Protein AF-A0A6A5X492-F1 (afdb_monomer)

Radius of gyration: 31.88 Å; Cα contacts (8 Å, |Δi|>4): 478; chains: 1; bounding box: 66×78×121 Å

Organism: NCBI:txid1392246

pLDDT: mean 73.29, std 18.53, range [30.66, 98.06]

Solvent-accessible surface area (backbone atoms only — not comparable to full-atom values): 18880 Å² total; per-residue (Å²): 137,84,89,84,80,90,82,87,87,91,82,82,87,78,65,78,72,82,83,70,82,66,69,65,69,21,41,80,32,29,28,41,33,43,35,30,50,36,91,60,53,35,26,39,22,66,28,36,56,79,85,83,86,60,78,56,58,88,58,85,84,70,55,82,57,40,76,67,41,72,45,67,44,80,37,49,44,72,35,68,46,78,45,63,32,52,50,31,44,81,79,86,48,96,86,61,67,87,52,65,90,64,31,42,37,87,90,57,27,32,32,36,41,28,18,78,56,91,57,80,76,84,44,69,14,24,24,35,40,32,38,34,41,38,56,51,91,96,47,93,46,36,32,41,32,38,31,43,38,55,84,44,25,42,53,84,53,84,86,66,43,80,61,72,42,48,73,68,52,46,50,52,22,36,69,42,15,45,50,37,45,53,6,33,32,39,39,48,48,77,76,55,93,52,40,78,70,44,70,30,70,73,48,93,78,37,81,56,48,47,53,88,47,59,38,66,48,63,28,84,46,67,55,67,46,29,42,36,38,35,22,11,35,53,52,52,54,50,53,54,52,61,72,67,48,78,75,78,71,80,72,74,71,74,74,78,73,82,73,79,79,79,74,90,74,78,91,75,86,85,81,83,88,81,89,79,83,82,85,79,88,79,86,81,79,83,81,81,81,87,86,81,86,79,80,80,80,80,82,80,83,81,79,80,84,83,129

Structure (mmCIF, N/CA/C/O backbone):
data_AF-A0A6A5X492-F1
#
_entry.id   AF-A0A6A5X492-F1
#
loop_
_atom_site.group_PDB
_atom_site.id
_atom_site.type_symbol
_atom_site.label_atom_id
_atom_site.label_alt_id
_atom_site.label_comp_id
_atom_site.label_asym_id
_atom_site.label_entity_id
_atom_site.label_seq_id
_atom_site.pdbx_PDB_ins_code
_atom_site.Cartn_x
_atom_site.Cartn_y
_atom_site.Cartn_z
_atom_site.occupancy
_atom_site.B_iso_or_equiv
_atom_site.auth_seq_id
_atom_site.auth_comp_id
_atom_site.auth_asym_id
_atom_site.auth_atom_id
_atom_site.pdbx_PDB_model_num
ATOM 1 N N . MET A 1 1 ? 36.855 -7.992 68.085 1.00 35.28 1 MET A N 1
ATOM 2 C CA . MET A 1 1 ? 37.368 -6.868 67.275 1.00 35.28 1 MET A CA 1
ATOM 3 C C . MET A 1 1 ? 36.743 -6.990 65.885 1.00 35.28 1 MET A C 1
ATOM 5 O O . MET A 1 1 ? 36.910 -8.026 65.268 1.00 35.28 1 MET A O 1
ATOM 9 N N . ARG A 1 2 ? 35.951 -5.973 65.507 1.00 37.31 2 ARG A N 1
ATOM 10 C CA . ARG A 1 2 ? 35.208 -5.706 64.250 1.00 37.31 2 ARG A CA 1
ATOM 11 C C . ARG A 1 2 ? 34.199 -6.736 63.706 1.00 37.31 2 ARG A C 1
ATOM 13 O O . ARG A 1 2 ? 34.486 -7.569 62.861 1.00 37.31 2 ARG A O 1
ATOM 20 N N . ILE A 1 3 ? 32.971 -6.501 64.169 1.00 37.66 3 ILE A N 1
ATOM 21 C CA . ILE A 1 3 ? 31.673 -6.631 63.493 1.00 37.66 3 ILE A CA 1
ATOM 22 C C . ILE A 1 3 ? 31.621 -5.708 62.258 1.00 37.66 3 ILE A C 1
ATOM 24 O O . ILE A 1 3 ? 32.058 -4.563 62.365 1.00 37.66 3 ILE A O 1
ATOM 28 N N . PHE A 1 4 ? 31.012 -6.160 61.154 1.00 42.06 4 PHE A N 1
ATOM 29 C CA . PHE A 1 4 ? 30.213 -5.310 60.257 1.00 42.06 4 PHE A CA 1
ATOM 30 C C . PHE A 1 4 ? 29.008 -6.087 59.703 1.00 42.06 4 PHE A C 1
ATOM 32 O O . PHE A 1 4 ? 29.093 -7.274 59.403 1.00 42.06 4 PHE A O 1
ATOM 39 N N . ASN A 1 5 ? 27.884 -5.375 59.658 1.00 35.12 5 ASN A N 1
ATOM 40 C CA . ASN A 1 5 ? 26.517 -5.832 59.448 1.00 35.12 5 ASN A CA 1
ATOM 41 C C . ASN A 1 5 ? 26.131 -6.059 57.975 1.00 35.12 5 ASN A C 1
ATOM 43 O O . ASN A 1 5 ? 26.584 -5.356 57.077 1.00 35.12 5 ASN A O 1
ATOM 47 N N . ILE A 1 6 ? 25.193 -6.998 57.819 1.00 41.62 6 ILE A N 1
ATOM 48 C CA . ILE A 1 6 ? 24.025 -7.057 56.916 1.00 41.62 6 ILE A CA 1
ATOM 49 C C . ILE A 1 6 ? 23.669 -5.721 56.234 1.00 41.62 6 ILE A C 1
ATOM 51 O O . ILE A 1 6 ? 23.401 -4.779 56.970 1.00 41.62 6 ILE A O 1
ATOM 55 N N . VAL A 1 7 ? 23.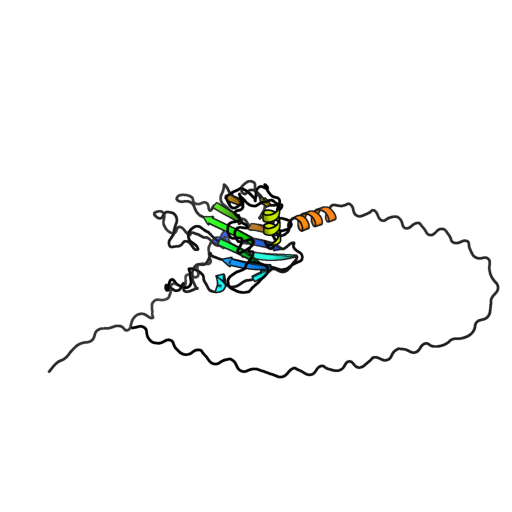497 -5.700 54.895 1.00 35.78 7 VAL A N 1
ATOM 56 C CA . VAL A 1 7 ? 22.306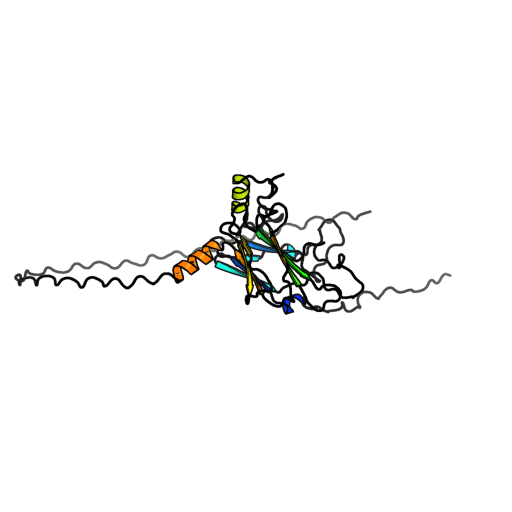 -5.140 54.197 1.00 35.78 7 VAL A CA 1
ATOM 57 C C . VAL A 1 7 ? 22.115 -5.788 52.805 1.00 35.78 7 VAL A C 1
ATOM 59 O O . VAL A 1 7 ? 22.971 -5.690 51.934 1.00 35.78 7 VAL A O 1
ATOM 62 N N . ASN A 1 8 ? 20.963 -6.446 52.642 1.00 40.94 8 ASN A N 1
ATOM 63 C CA . ASN A 1 8 ? 20.121 -6.680 51.455 1.00 40.94 8 ASN A CA 1
ATOM 64 C C . ASN A 1 8 ? 20.640 -6.336 50.042 1.00 40.94 8 ASN A C 1
ATOM 66 O O . ASN A 1 8 ? 20.838 -5.166 49.731 1.00 40.94 8 ASN A O 1
ATOM 70 N N . ASN A 1 9 ? 20.568 -7.315 49.125 1.00 35.97 9 ASN A N 1
ATOM 71 C CA . ASN A 1 9 ? 19.832 -7.114 47.863 1.00 35.97 9 ASN A CA 1
ATOM 72 C C . ASN A 1 9 ? 19.380 -8.435 47.205 1.00 35.97 9 ASN A C 1
ATOM 74 O O . ASN A 1 9 ? 19.729 -8.776 46.079 1.00 35.97 9 ASN A O 1
ATOM 78 N N . THR A 1 10 ? 18.575 -9.201 47.937 1.00 41.25 10 THR A N 1
ATOM 79 C CA . THR A 1 10 ? 17.800 -10.342 47.431 1.00 41.25 10 THR A CA 1
ATOM 80 C C . THR A 1 10 ? 16.368 -9.875 47.165 1.00 41.25 10 THR A C 1
ATOM 82 O O . THR A 1 10 ? 15.461 -10.258 47.886 1.00 41.25 10 THR A O 1
ATOM 85 N N . LEU A 1 11 ? 16.140 -8.982 46.192 1.00 40.34 11 LEU A N 1
ATOM 86 C CA . LEU A 1 11 ? 14.781 -8.600 45.761 1.00 40.34 11 LEU A CA 1
ATOM 87 C C . LEU A 1 11 ? 14.807 -7.778 44.462 1.00 40.34 11 LEU A C 1
ATOM 89 O O . LEU A 1 11 ? 14.736 -6.556 44.474 1.00 40.34 11 LEU A O 1
ATOM 93 N N . SER A 1 12 ? 14.898 -8.441 43.307 1.00 34.09 12 SER A N 1
ATOM 94 C CA . SER A 1 12 ? 14.519 -7.820 42.018 1.00 34.09 12 SER A CA 1
ATOM 95 C C . SER A 1 12 ? 13.934 -8.794 40.983 1.00 34.09 12 SER A C 1
ATOM 97 O O . SER A 1 12 ? 13.625 -8.382 39.873 1.00 34.09 12 SER A O 1
ATOM 99 N N . TYR A 1 13 ? 13.694 -10.065 41.332 1.00 31.20 13 TYR A N 1
ATOM 100 C CA . TYR A 1 13 ? 13.099 -11.057 40.414 1.00 31.20 13 TYR A CA 1
ATOM 101 C C . TYR A 1 13 ? 11.639 -11.427 40.728 1.00 31.20 13 TYR A C 1
ATOM 103 O O . TYR A 1 13 ? 11.104 -12.363 40.144 1.00 31.20 13 TYR A O 1
ATOM 111 N N . LEU A 1 14 ? 10.969 -10.681 41.614 1.00 32.69 14 LEU A N 1
ATOM 112 C CA . LEU A 1 14 ? 9.556 -10.884 41.968 1.00 32.69 14 LEU A CA 1
ATOM 113 C C . LEU A 1 14 ? 8.720 -9.607 41.824 1.00 32.69 14 LEU A C 1
ATOM 115 O O . LEU A 1 14 ? 7.806 -9.364 42.606 1.00 32.69 14 LEU A O 1
ATOM 119 N N . LEU A 1 15 ? 8.998 -8.794 40.807 1.00 30.66 15 LEU A N 1
ATOM 120 C CA . LEU A 1 15 ? 7.906 -8.013 40.240 1.00 30.66 15 LEU A CA 1
ATOM 121 C C . LEU A 1 15 ? 7.229 -8.921 39.211 1.00 30.66 15 LEU A C 1
ATOM 123 O O . LEU A 1 15 ? 7.911 -9.344 38.271 1.00 30.66 15 LEU A O 1
ATOM 127 N N . PRO A 1 16 ? 5.933 -9.265 39.356 1.00 31.94 16 PRO A N 1
ATOM 128 C CA . PRO A 1 16 ? 5.201 -9.790 38.219 1.00 31.94 16 PRO A CA 1
ATOM 129 C C . PRO A 1 16 ? 5.393 -8.762 37.108 1.00 31.94 16 PRO A C 1
ATOM 131 O O . PRO A 1 16 ? 5.021 -7.598 37.266 1.00 31.94 16 PRO A O 1
ATOM 134 N N . ARG A 1 17 ? 6.043 -9.165 36.006 1.00 33.69 17 ARG A N 1
ATOM 135 C CA . ARG A 1 17 ? 5.988 -8.360 34.784 1.00 33.69 17 ARG A CA 1
ATOM 136 C C . ARG A 1 17 ? 4.505 -8.083 34.577 1.00 33.69 17 ARG A C 1
ATOM 138 O O . ARG A 1 17 ? 3.751 -9.060 34.621 1.00 33.69 17 ARG A O 1
ATOM 145 N N . PRO A 1 18 ? 4.063 -6.824 34.429 1.00 37.38 18 PRO A N 1
ATOM 146 C CA . PRO A 1 18 ? 2.672 -6.565 34.132 1.00 37.38 18 PRO A CA 1
ATOM 147 C C . PRO A 1 18 ? 2.372 -7.273 32.812 1.00 37.38 18 PRO A C 1
ATOM 149 O O . PRO A 1 18 ? 2.720 -6.812 31.730 1.00 37.38 18 PRO A O 1
ATOM 152 N N . MET A 1 19 ? 1.776 -8.457 32.934 1.00 36.09 19 MET A N 1
ATOM 153 C CA . MET A 1 19 ? 1.122 -9.211 31.884 1.00 36.09 19 MET A CA 1
ATOM 154 C C . MET A 1 19 ? -0.164 -8.460 31.551 1.00 36.09 19 MET A C 1
ATOM 156 O O . MET A 1 19 ? -1.264 -8.957 31.757 1.00 36.09 19 MET A O 1
ATOM 160 N N . LEU A 1 20 ? -0.031 -7.234 31.056 1.00 42.81 20 LEU A N 1
ATOM 161 C CA . LEU A 1 20 ? -1.009 -6.716 30.125 1.00 42.81 20 LEU A CA 1
ATOM 162 C C . LEU A 1 20 ? -0.377 -6.826 28.744 1.00 42.81 20 LEU A C 1
ATOM 164 O O . LEU A 1 20 ? 0.092 -5.861 28.152 1.00 42.81 20 LEU A O 1
ATOM 168 N N . GLN A 1 21 ? -0.422 -8.059 28.235 1.00 49.06 21 GLN A N 1
ATOM 169 C CA . GLN A 1 21 ? -0.657 -8.353 26.822 1.00 49.06 21 GLN A CA 1
ATOM 170 C C . GLN A 1 21 ? -1.987 -7.704 26.391 1.00 49.06 21 GLN A C 1
ATOM 172 O O . GLN A 1 21 ? -2.940 -8.385 26.013 1.00 49.06 21 GLN A O 1
ATOM 177 N N . SER A 1 22 ? -2.116 -6.381 26.500 1.00 55.56 22 SER A N 1
ATOM 178 C CA . SER A 1 22 ? -3.217 -5.699 25.844 1.00 55.56 22 SER A CA 1
ATOM 179 C C . SER A 1 22 ? -2.932 -5.809 24.354 1.00 55.56 22 SER A C 1
ATOM 181 O O . SER A 1 22 ? -2.005 -5.177 23.845 1.00 55.56 22 SER A O 1
ATOM 183 N N . ARG A 1 23 ? -3.697 -6.670 23.682 1.00 64.94 23 ARG A N 1
ATOM 184 C CA . ARG A 1 23 ? -3.827 -6.709 22.225 1.00 64.94 23 ARG A CA 1
ATOM 185 C C . ARG A 1 23 ? -3.836 -5.271 21.697 1.00 64.94 23 ARG A C 1
ATOM 187 O O . ARG A 1 23 ? -4.512 -4.429 22.290 1.00 64.94 23 ARG A O 1
ATOM 194 N N . ASP A 1 24 ? -3.069 -4.984 20.643 1.00 73.50 24 ASP A N 1
ATOM 195 C CA . ASP A 1 24 ? -3.058 -3.644 20.047 1.00 73.50 24 ASP A CA 1
ATOM 196 C C . ASP A 1 24 ? -4.517 -3.243 19.744 1.00 73.50 24 ASP A C 1
ATOM 198 O O . ASP A 1 24 ? -5.220 -3.989 19.054 1.00 73.50 24 ASP A O 1
ATOM 202 N N . PRO A 1 25 ? -5.020 -2.123 20.298 1.00 79.88 25 PRO A N 1
ATOM 203 C CA . PRO A 1 25 ? -6.428 -1.764 20.162 1.00 79.88 25 PRO A CA 1
ATOM 204 C C . PRO A 1 25 ? -6.786 -1.389 18.721 1.00 79.88 25 PRO A C 1
ATOM 206 O O . PRO A 1 25 ? -7.970 -1.297 18.408 1.00 79.88 25 PRO A O 1
ATOM 209 N N . GLY A 1 26 ? -5.791 -1.214 17.841 1.00 83.06 26 GLY A N 1
ATOM 210 C CA . GLY A 1 26 ? -5.972 -1.004 16.410 1.00 83.06 26 GLY A CA 1
ATOM 211 C C . GLY A 1 26 ? -6.903 -2.034 15.768 1.00 83.06 26 GLY A C 1
ATOM 212 O O . GLY A 1 26 ? -7.728 -1.660 14.940 1.00 83.06 26 GLY A O 1
ATOM 213 N N . GLU A 1 27 ? -6.867 -3.296 16.207 1.00 86.88 27 GLU A N 1
ATOM 214 C CA . GLU A 1 27 ? -7.722 -4.353 15.652 1.00 86.88 27 GLU A CA 1
ATOM 215 C C . GLU A 1 27 ? -9.222 -4.049 15.792 1.00 86.88 27 GLU A C 1
ATOM 217 O O . GLU A 1 27 ? -10.011 -4.404 14.916 1.00 86.88 27 GLU A O 1
ATOM 222 N N . ALA A 1 28 ? -9.627 -3.338 16.849 1.00 89.31 28 ALA A N 1
ATOM 223 C CA . ALA A 1 28 ? -11.022 -2.944 17.043 1.00 89.31 28 ALA A CA 1
ATOM 224 C C . ALA A 1 28 ? -11.530 -1.980 15.950 1.00 89.31 28 ALA A C 1
ATOM 226 O O . ALA A 1 28 ? -12.739 -1.827 15.778 1.00 89.31 28 ALA A O 1
ATOM 227 N N . PHE A 1 29 ? -10.620 -1.350 15.202 1.00 90.25 29 PHE A N 1
ATOM 228 C CA . PHE A 1 29 ? -10.927 -0.414 14.121 1.00 90.25 29 PHE A CA 1
ATOM 229 C C . PHE A 1 29 ? -10.899 -1.069 12.736 1.00 90.25 29 PHE A C 1
ATOM 231 O O . PHE A 1 29 ? -11.246 -0.412 11.757 1.00 90.25 29 PHE A O 1
ATOM 238 N N . GLY A 1 30 ? -10.520 -2.349 12.641 1.00 93.44 30 GLY A N 1
ATOM 239 C CA . GLY A 1 30 ? -10.515 -3.123 11.404 1.00 93.44 30 GLY A CA 1
ATOM 240 C C . GLY A 1 30 ? -9.138 -3.679 11.046 1.00 93.44 30 GLY A C 1
ATOM 241 O O . GLY A 1 30 ? -8.357 -4.089 11.903 1.00 93.44 30 GLY A O 1
ATOM 242 N N . GLN A 1 31 ? -8.842 -3.710 9.750 1.00 95.19 31 GLN A N 1
ATOM 243 C CA . GLN A 1 31 ? -7.650 -4.361 9.207 1.00 95.19 31 GLN A CA 1
ATOM 244 C C . GLN A 1 31 ? -7.207 -3.742 7.881 1.00 95.19 31 GLN A C 1
ATOM 246 O O . GLN A 1 31 ? -8.009 -3.145 7.156 1.00 95.19 31 GLN A O 1
ATOM 251 N N . VAL A 1 32 ? -5.946 -3.969 7.537 1.00 95.38 32 VAL A N 1
ATOM 252 C CA . VAL A 1 32 ? -5.402 -3.743 6.203 1.00 95.38 32 VAL A CA 1
ATOM 253 C C . VAL A 1 32 ? -5.421 -5.057 5.428 1.00 95.38 32 VAL A C 1
ATOM 255 O O . VAL A 1 32 ? -5.036 -6.105 5.946 1.00 95.38 32 VAL A O 1
ATOM 258 N N . LYS A 1 33 ? -5.858 -5.003 4.170 1.00 97.44 33 LYS A N 1
ATOM 259 C CA . LYS A 1 33 ? -5.741 -6.102 3.206 1.00 97.44 33 LYS A CA 1
ATOM 260 C C . LYS A 1 33 ? -4.921 -5.641 2.010 1.00 97.44 33 LYS A C 1
ATOM 262 O O . LYS A 1 33 ? -5.205 -4.580 1.463 1.00 97.44 33 LYS A O 1
ATOM 267 N N . ILE A 1 34 ? -3.965 -6.449 1.573 1.00 97.69 34 ILE A N 1
ATOM 268 C CA . ILE A 1 34 ? -3.171 -6.194 0.367 1.00 97.69 34 ILE A CA 1
ATOM 269 C C . ILE A 1 34 ? -3.440 -7.332 -0.611 1.00 97.69 34 ILE A C 1
ATOM 271 O O . ILE A 1 34 ? -3.031 -8.462 -0.360 1.00 97.69 34 ILE A O 1
ATOM 275 N N . PHE A 1 35 ? -4.153 -7.053 -1.698 1.00 98.06 35 PHE A N 1
ATOM 276 C CA . PHE A 1 35 ? -4.426 -7.996 -2.777 1.00 98.06 35 PHE A CA 1
ATOM 277 C C . PHE A 1 35 ? -3.362 -7.869 -3.860 1.00 98.06 35 PHE A C 1
ATOM 279 O O . PHE A 1 35 ? -3.097 -6.777 -4.359 1.00 98.06 35 PHE A O 1
ATOM 286 N N . ASN A 1 36 ? -2.786 -9.000 -4.248 1.00 97.75 36 ASN A N 1
ATOM 287 C CA . ASN A 1 36 ? -1.858 -9.092 -5.358 1.00 97.75 36 ASN A CA 1
ATOM 288 C C . ASN A 1 36 ? -2.592 -9.600 -6.603 1.00 97.75 36 ASN A C 1
ATOM 290 O O . ASN A 1 36 ? -2.809 -10.802 -6.731 1.00 97.75 36 ASN A O 1
ATOM 294 N N . TRP A 1 37 ? -2.973 -8.699 -7.513 1.00 97.38 37 TRP A N 1
ATOM 295 C CA . TRP A 1 37 ? -3.558 -9.073 -8.810 1.00 97.38 37 TRP A CA 1
ATOM 296 C C . TRP A 1 37 ? -2.505 -9.280 -9.906 1.00 97.38 37 TRP A C 1
ATOM 298 O O . TRP A 1 37 ? -2.853 -9.498 -11.067 1.00 97.38 37 TRP A O 1
ATOM 308 N N . CYS A 1 38 ? -1.221 -9.199 -9.557 1.00 96.19 38 CYS A N 1
ATOM 309 C CA . CYS A 1 38 ? -0.122 -9.484 -10.465 1.00 96.19 38 CYS A CA 1
ATOM 310 C C . CYS A 1 38 ? 0.011 -11.003 -10.690 1.00 96.19 38 CYS A C 1
ATOM 312 O O . CYS A 1 38 ? -0.526 -11.823 -9.940 1.00 96.19 38 CYS A O 1
ATOM 314 N N . ASP A 1 39 ? 0.741 -11.382 -11.737 1.00 96.00 39 ASP A N 1
ATOM 315 C CA . ASP A 1 39 ? 1.108 -12.769 -12.059 1.00 96.00 39 ASP A CA 1
ATOM 316 C C . ASP A 1 39 ? 2.387 -13.247 -11.356 1.00 96.00 39 ASP A C 1
ATOM 318 O O . ASP A 1 39 ? 2.689 -14.440 -11.372 1.00 96.00 39 ASP A O 1
ATOM 322 N N . GLU A 1 40 ? 3.107 -12.341 -10.697 1.00 95.94 40 GLU A N 1
ATOM 323 C CA . GLU A 1 40 ? 4.255 -12.637 -9.844 1.00 95.94 40 GLU A CA 1
ATOM 324 C C . GLU A 1 40 ? 3.919 -12.488 -8.351 1.00 95.94 40 GLU A C 1
ATOM 326 O O . GLU A 1 40 ? 2.954 -11.827 -7.964 1.00 95.94 40 GLU A O 1
ATOM 331 N N . GLY A 1 41 ? 4.690 -13.167 -7.498 1.00 96.69 41 GLY A N 1
ATOM 332 C CA . GLY A 1 41 ? 4.564 -13.063 -6.044 1.00 96.69 41 GLY A CA 1
ATOM 333 C C . GLY A 1 41 ? 5.501 -12.005 -5.469 1.00 96.69 41 GLY A C 1
ATOM 334 O O . GLY A 1 41 ? 6.558 -11.733 -6.034 1.00 96.69 41 GLY A O 1
ATOM 335 N N . PHE A 1 42 ? 5.143 -11.461 -4.310 1.00 95.94 42 PHE A N 1
ATOM 336 C CA . PHE A 1 42 ? 5.938 -10.460 -3.597 1.00 95.94 42 PHE A CA 1
ATOM 337 C C . PHE A 1 42 ? 6.236 -10.890 -2.168 1.00 95.94 42 PHE A C 1
ATOM 339 O O . PHE A 1 42 ? 5.635 -11.818 -1.638 1.00 95.94 42 PHE A O 1
ATOM 346 N N . TYR A 1 43 ? 7.144 -10.175 -1.526 1.00 94.81 43 TYR A N 1
ATOM 347 C CA . TYR A 1 43 ? 7.355 -10.206 -0.091 1.00 94.81 43 TYR A CA 1
ATOM 348 C C . TYR A 1 43 ? 6.861 -8.893 0.508 1.00 94.81 43 TYR A C 1
ATOM 350 O O . TYR A 1 43 ? 7.111 -7.821 -0.047 1.00 94.81 43 TYR A O 1
ATOM 358 N N . VAL A 1 44 ? 6.147 -8.991 1.625 1.00 93.06 44 VAL A N 1
ATOM 359 C CA . VAL A 1 44 ? 5.556 -7.867 2.349 1.00 93.06 44 VAL A CA 1
ATOM 360 C C . VAL A 1 44 ? 6.140 -7.831 3.757 1.00 93.06 44 VAL A C 1
ATOM 362 O O . VAL A 1 44 ? 6.097 -8.834 4.464 1.00 93.06 44 VAL A O 1
ATOM 365 N N . TRP A 1 45 ? 6.651 -6.680 4.183 1.00 89.56 45 TRP A N 1
ATOM 366 C CA . TRP A 1 45 ? 7.032 -6.423 5.574 1.00 89.56 45 TRP A CA 1
ATOM 367 C C . TRP A 1 45 ? 6.111 -5.370 6.154 1.00 89.56 45 TRP A C 1
ATOM 369 O O . TRP A 1 45 ? 5.912 -4.334 5.528 1.00 89.56 45 TRP A O 1
ATOM 379 N N . SER A 1 46 ? 5.604 -5.607 7.358 1.00 88.38 46 SER A N 1
ATOM 380 C CA . SER A 1 46 ? 4.884 -4.612 8.154 1.00 88.38 46 SER A CA 1
ATOM 381 C C . SER A 1 46 ? 5.832 -4.021 9.195 1.00 88.38 46 SER A C 1
ATOM 383 O O . SER A 1 46 ? 6.133 -4.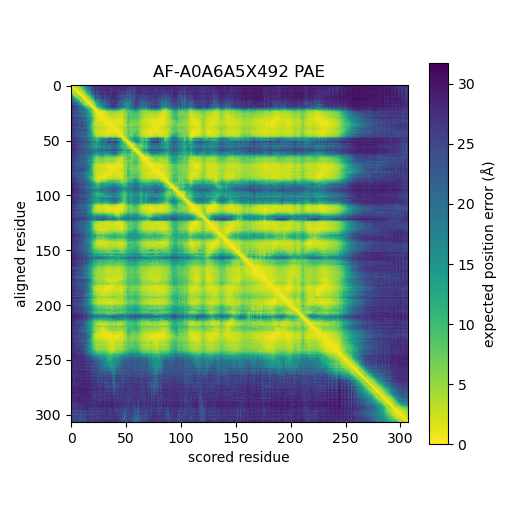672 10.200 1.00 88.38 46 SER A O 1
ATOM 385 N N . VAL A 1 47 ? 6.325 -2.813 8.925 1.00 83.25 47 VAL A N 1
ATOM 386 C CA . VAL A 1 47 ? 7.352 -2.117 9.709 1.00 83.25 47 VAL A CA 1
ATOM 387 C C . VAL A 1 47 ? 6.730 -0.998 10.540 1.00 83.25 47 VAL A C 1
ATOM 389 O O . VAL A 1 47 ? 5.856 -0.265 10.074 1.00 83.25 47 VAL A O 1
ATOM 392 N N . GLY A 1 48 ? 7.243 -0.815 11.759 1.00 70.56 48 GLY A N 1
ATOM 393 C CA . GLY A 1 48 ? 7.056 0.429 12.504 1.00 70.56 48 GLY A CA 1
ATOM 394 C C . GLY A 1 48 ? 5.805 0.491 13.370 1.00 70.56 48 GLY A C 1
ATOM 395 O O . GLY A 1 48 ? 5.229 1.554 13.559 1.00 70.56 48 GLY A O 1
ATOM 396 N N . CYS A 1 49 ? 5.336 -0.646 13.8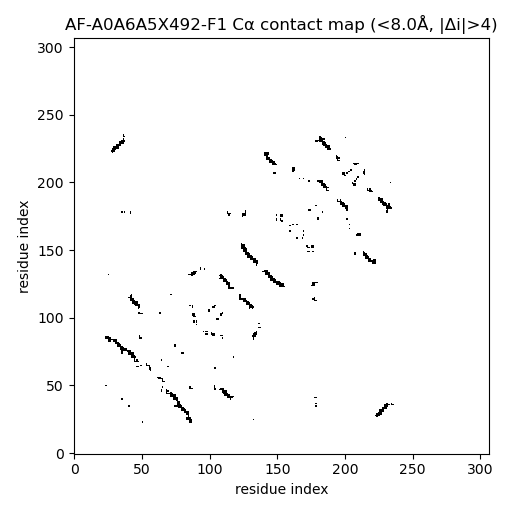91 1.00 59.81 49 CYS A N 1
ATOM 397 C CA . CYS A 1 49 ? 3.993 -0.706 14.483 1.00 59.81 49 CYS A CA 1
ATOM 398 C C . CYS A 1 49 ? 3.880 -1.443 15.812 1.00 59.81 49 CYS A C 1
ATOM 400 O O . CYS A 1 49 ? 2.758 -1.673 16.272 1.00 59.81 49 CYS A O 1
ATOM 402 N N . ARG A 1 50 ? 4.982 -1.818 16.460 1.00 53.91 50 ARG A N 1
ATOM 403 C CA . ARG A 1 50 ? 4.915 -2.812 17.541 1.00 53.91 50 ARG A CA 1
ATOM 404 C C . ARG A 1 50 ? 5.081 -2.253 18.947 1.00 53.91 50 ARG A C 1
ATOM 406 O O . ARG A 1 50 ? 6.126 -1.678 19.243 1.00 53.91 50 ARG A O 1
ATOM 413 N N . PRO A 1 51 ? 4.114 -2.511 19.845 1.00 50.44 51 PRO A N 1
ATOM 414 C CA . PRO A 1 51 ? 4.321 -2.519 21.285 1.00 50.44 51 PRO A CA 1
ATOM 415 C C . PRO A 1 51 ? 4.489 -3.956 21.847 1.00 50.44 51 PRO A C 1
ATOM 417 O O . PRO A 1 51 ? 3.592 -4.783 21.727 1.00 50.44 51 PRO A O 1
ATOM 420 N N . ILE A 1 52 ? 5.649 -4.188 22.492 1.00 37.53 52 ILE A N 1
ATOM 421 C CA . ILE A 1 52 ? 5.994 -5.139 23.588 1.00 37.53 52 ILE A CA 1
ATOM 422 C C . ILE A 1 52 ? 5.692 -6.638 23.325 1.00 37.53 52 ILE A C 1
ATOM 424 O O . ILE A 1 52 ? 4.635 -7.144 23.678 1.00 37.53 52 ILE A O 1
ATOM 428 N N . HIS A 1 53 ? 6.605 -7.402 22.699 1.00 41.50 53 HIS A N 1
ATOM 429 C CA . HIS A 1 53 ? 7.647 -8.185 23.407 1.00 41.50 53 HIS A CA 1
ATOM 430 C C . HIS A 1 53 ? 9.032 -8.245 22.717 1.00 41.50 53 HIS A C 1
ATOM 432 O O . HIS A 1 53 ? 9.897 -9.006 23.148 1.00 41.50 53 HIS A O 1
ATOM 438 N N . GLY A 1 54 ? 9.299 -7.429 21.699 1.00 41.91 54 GLY A N 1
ATOM 439 C CA . GLY A 1 54 ? 10.676 -7.210 21.246 1.00 41.91 54 GLY A CA 1
ATOM 440 C C . GLY A 1 54 ? 11.408 -6.268 22.205 1.00 41.91 54 GLY A C 1
ATOM 441 O O . GLY A 1 54 ? 10.962 -5.141 22.412 1.00 41.91 54 GLY A O 1
ATOM 442 N N . TYR A 1 55 ? 12.522 -6.708 22.797 1.00 41.91 55 TYR A N 1
ATOM 443 C CA . TYR A 1 55 ? 13.514 -5.793 23.371 1.00 41.91 55 TYR A CA 1
ATOM 444 C C . TYR A 1 55 ? 14.012 -4.905 22.230 1.00 41.91 55 TYR A C 1
ATOM 446 O O . TYR A 1 55 ? 14.635 -5.417 21.304 1.00 41.91 55 TYR A O 1
ATOM 454 N N . LYS A 1 56 ? 13.722 -3.600 22.272 1.00 52.84 56 LYS A N 1
ATOM 455 C CA . LYS A 1 56 ? 14.460 -2.631 21.461 1.00 52.84 56 LYS A CA 1
ATOM 456 C C . LYS A 1 56 ? 15.812 -2.479 22.152 1.00 52.84 56 LYS A C 1
ATOM 458 O O . LYS A 1 56 ? 15.829 -2.004 23.290 1.00 52.84 56 LYS A O 1
ATOM 463 N N . PRO A 1 57 ? 16.927 -2.956 21.578 1.00 48.59 57 PRO A N 1
ATOM 464 C CA . PRO A 1 57 ? 18.210 -2.769 22.218 1.00 48.59 57 PRO A CA 1
ATOM 465 C C . PRO A 1 57 ? 18.463 -1.276 22.395 1.00 48.59 57 PRO A C 1
ATOM 467 O O . PRO A 1 57 ? 18.605 -0.540 21.430 1.00 48.59 57 PRO A O 1
ATOM 470 N N . ASN A 1 58 ? 18.582 -0.840 23.652 1.00 46.25 58 ASN A N 1
ATOM 471 C CA . ASN A 1 58 ? 19.008 0.520 24.015 1.00 46.25 58 ASN A CA 1
ATOM 472 C C . ASN A 1 58 ? 20.421 0.857 23.487 1.00 46.25 58 ASN A C 1
ATOM 474 O O . ASN A 1 58 ? 20.913 1.969 23.659 1.00 46.25 58 ASN A O 1
ATOM 478 N N . ASN A 1 59 ? 21.092 -0.110 22.857 1.00 49.41 59 ASN A N 1
ATOM 479 C CA . ASN A 1 59 ? 22.267 0.101 22.037 1.00 49.41 59 ASN A CA 1
ATOM 480 C C . ASN A 1 59 ? 21.824 0.630 20.659 1.00 49.41 59 ASN A C 1
ATOM 482 O O . ASN A 1 59 ? 21.401 -0.129 19.790 1.00 49.41 59 ASN A O 1
ATOM 486 N N . LEU A 1 60 ? 21.999 1.939 20.482 1.00 48.00 60 LEU A N 1
ATOM 487 C CA . LEU A 1 60 ? 21.687 2.785 19.322 1.00 48.00 60 LEU A CA 1
ATOM 488 C C . LEU A 1 60 ? 22.267 2.346 17.956 1.00 48.00 60 LEU A C 1
ATOM 490 O O . LEU A 1 60 ? 22.151 3.095 16.992 1.00 48.00 60 LEU A O 1
ATOM 494 N N . THR A 1 61 ? 22.880 1.165 17.826 1.00 51.12 61 THR A N 1
ATOM 495 C CA . THR A 1 61 ? 23.377 0.663 16.529 1.00 51.12 61 THR A CA 1
ATOM 496 C C . THR A 1 61 ? 22.376 -0.191 15.747 1.00 51.12 61 THR A C 1
ATOM 498 O O . THR A 1 61 ? 22.565 -0.347 14.545 1.00 51.12 61 THR A O 1
ATOM 501 N N . GLN A 1 62 ? 21.314 -0.720 16.369 1.00 47.09 62 GLN A N 1
ATOM 502 C CA . GLN A 1 62 ? 20.370 -1.651 15.712 1.00 47.09 62 GLN A CA 1
ATOM 503 C C . GLN A 1 62 ? 18.990 -1.053 15.372 1.00 47.09 62 GLN A C 1
ATOM 505 O O . GLN A 1 62 ? 18.114 -1.770 14.899 1.00 47.09 62 GLN A O 1
ATOM 510 N N . GLY A 1 63 ? 18.795 0.258 15.554 1.00 56.03 63 GLY A N 1
ATOM 511 C CA . GLY A 1 63 ? 17.534 0.929 15.217 1.00 56.03 63 GLY A CA 1
ATOM 512 C C . GLY A 1 63 ? 16.376 0.622 16.178 1.00 56.03 63 GLY A C 1
ATOM 513 O O . GLY A 1 63 ? 16.538 -0.042 17.200 1.00 56.03 63 GLY A O 1
ATOM 514 N N . LEU A 1 64 ? 15.192 1.164 15.872 1.00 54.75 64 LEU A N 1
ATOM 515 C CA . LEU A 1 64 ? 13.966 1.028 16.681 1.00 54.75 64 LEU A CA 1
ATOM 516 C C . LEU A 1 64 ? 13.107 -0.193 16.297 1.00 54.75 64 LEU A C 1
ATOM 518 O O . LEU A 1 64 ? 11.972 -0.316 16.770 1.00 54.75 64 LEU A O 1
ATOM 522 N N . GLU A 1 65 ? 13.636 -1.062 15.437 1.00 61.06 65 GLU A N 1
ATOM 523 C CA . GLU A 1 65 ? 12.950 -2.202 14.829 1.00 61.06 65 GLU A CA 1
ATOM 524 C C . GLU A 1 65 ? 12.933 -3.425 15.761 1.00 61.06 65 GLU A C 1
ATOM 526 O O . GLU A 1 65 ? 13.785 -3.599 16.635 1.00 61.06 65 GLU A O 1
ATOM 531 N N . THR A 1 66 ? 11.944 -4.296 15.581 1.00 65.06 66 THR A N 1
ATOM 532 C CA . THR A 1 66 ? 11.854 -5.605 16.249 1.00 65.06 66 THR A CA 1
ATOM 533 C C . THR A 1 66 ? 12.169 -6.734 15.268 1.00 65.06 66 THR A C 1
ATOM 535 O O . THR A 1 66 ? 12.071 -6.549 14.056 1.00 65.06 66 THR A O 1
ATOM 538 N N . ILE A 1 67 ? 12.507 -7.936 15.758 1.00 70.56 67 ILE A N 1
ATOM 539 C CA . ILE A 1 67 ? 12.871 -9.055 14.869 1.00 70.56 67 ILE A CA 1
ATOM 540 C C . ILE A 1 67 ? 11.770 -9.362 13.864 1.00 70.56 67 ILE A C 1
ATOM 542 O O . ILE A 1 67 ? 12.044 -9.574 12.688 1.00 70.56 67 ILE A O 1
ATOM 546 N N . GLU A 1 68 ? 10.512 -9.342 14.280 1.00 73.12 68 GLU A N 1
ATOM 547 C CA . GLU A 1 68 ? 9.459 -9.630 13.336 1.00 73.12 68 GLU A CA 1
ATOM 548 C C . GLU A 1 68 ? 9.198 -8.444 12.365 1.00 73.12 68 GLU A C 1
ATOM 550 O O . GLU A 1 68 ? 8.547 -8.690 11.358 1.00 73.12 68 GLU A O 1
ATOM 555 N N . ASP A 1 69 ? 9.670 -7.200 12.607 1.00 74.44 69 ASP A N 1
ATOM 556 C CA . ASP A 1 69 ? 9.599 -6.101 11.610 1.00 74.44 69 ASP A CA 1
ATOM 557 C C . ASP A 1 69 ? 10.525 -6.419 10.426 1.00 74.44 69 ASP A C 1
ATOM 559 O O . ASP A 1 69 ? 10.308 -5.968 9.305 1.00 74.44 69 ASP A O 1
ATOM 563 N N . THR A 1 70 ? 11.524 -7.274 10.664 1.00 76.81 70 THR A N 1
ATOM 564 C CA . THR A 1 70 ? 12.454 -7.766 9.646 1.00 76.81 70 THR A CA 1
ATOM 565 C C . THR A 1 70 ? 11.971 -9.041 8.950 1.00 76.81 70 THR A C 1
ATOM 567 O O . THR A 1 70 ? 12.595 -9.482 7.984 1.00 76.81 70 THR A O 1
ATOM 570 N N . ARG A 1 71 ? 10.849 -9.634 9.390 1.00 84.25 71 ARG A N 1
ATOM 571 C CA . ARG A 1 71 ? 10.311 -10.873 8.813 1.00 84.25 71 ARG A CA 1
ATOM 572 C C . ARG A 1 71 ? 9.370 -10.565 7.638 1.00 84.25 71 ARG A C 1
ATOM 574 O O . ARG A 1 71 ? 8.296 -10.021 7.885 1.00 84.25 71 ARG A O 1
ATOM 581 N N . PRO A 1 72 ? 9.715 -10.960 6.400 1.00 90.00 72 PRO A N 1
ATOM 582 C CA . PRO A 1 72 ? 8.780 -10.877 5.289 1.00 90.00 72 PRO A CA 1
ATOM 583 C C . PRO A 1 72 ? 7.712 -11.961 5.364 1.00 90.00 72 PRO A C 1
ATOM 585 O O . PRO A 1 72 ? 8.011 -13.117 5.672 1.00 90.00 72 PRO A O 1
ATOM 588 N N . ASP A 1 73 ? 6.511 -11.612 4.925 1.00 92.50 73 ASP A N 1
ATOM 589 C CA . ASP A 1 73 ? 5.474 -12.554 4.530 1.00 92.50 73 ASP A CA 1
ATOM 590 C C . ASP A 1 73 ? 5.428 -12.653 3.000 1.00 92.50 73 ASP A C 1
ATOM 592 O O . ASP A 1 73 ? 5.429 -11.644 2.292 1.00 92.50 73 ASP A O 1
ATOM 596 N N . TYR A 1 74 ? 5.410 -13.875 2.465 1.00 95.75 74 TYR A N 1
ATOM 597 C CA . TYR A 1 74 ? 5.258 -14.085 1.025 1.00 95.75 74 TYR A CA 1
ATOM 598 C C . TYR A 1 74 ? 3.790 -13.908 0.621 1.00 95.75 74 TYR A C 1
ATOM 600 O O . TYR A 1 74 ? 2.900 -14.544 1.184 1.00 95.75 74 TYR A O 1
ATOM 608 N N . LEU A 1 75 ? 3.554 -13.066 -0.380 1.00 97.06 75 LEU A N 1
ATOM 609 C CA . LEU A 1 75 ? 2.269 -12.754 -0.988 1.00 97.06 75 LEU A CA 1
ATOM 610 C C . LEU A 1 75 ? 2.229 -13.338 -2.413 1.00 97.06 75 LEU A C 1
ATOM 612 O O . LEU A 1 75 ? 2.715 -12.698 -3.352 1.00 97.06 75 LEU A O 1
ATOM 616 N N . PRO A 1 76 ? 1.661 -14.544 -2.606 1.00 97.94 76 PRO A N 1
ATOM 617 C CA . PRO A 1 76 ? 1.604 -15.178 -3.920 1.00 97.94 76 PRO A CA 1
ATOM 618 C C . PRO A 1 76 ? 0.765 -14.380 -4.938 1.00 97.94 76 PRO A C 1
ATOM 620 O O . PRO A 1 76 ? -0.065 -13.557 -4.532 1.00 97.94 76 PRO A O 1
ATOM 623 N N . PRO A 1 77 ? 0.914 -14.667 -6.247 1.00 97.94 77 PRO A N 1
ATOM 624 C CA . PRO A 1 77 ? 0.013 -14.159 -7.280 1.00 97.94 77 PRO A CA 1
ATOM 625 C C . PRO A 1 77 ? -1.449 -14.482 -6.958 1.00 97.94 77 PRO A C 1
ATOM 627 O O . PRO A 1 77 ? -1.761 -15.587 -6.501 1.00 97.94 77 PRO A O 1
ATOM 630 N N . MET A 1 78 ? -2.358 -13.547 -7.234 1.00 95.06 78 MET A N 1
ATOM 631 C CA . MET A 1 78 ? -3.811 -13.713 -7.062 1.00 95.06 78 MET A CA 1
ATOM 632 C C . MET A 1 78 ? -4.239 -14.087 -5.630 1.00 95.06 78 MET A C 1
ATOM 634 O O . MET A 1 78 ? -5.278 -14.723 -5.416 1.00 95.06 78 MET A O 1
ATOM 638 N N . LYS A 1 79 ? -3.428 -13.727 -4.631 1.00 97.75 79 LYS A N 1
ATOM 639 C CA . LYS A 1 79 ? -3.709 -13.914 -3.202 1.00 97.75 79 LYS A CA 1
ATOM 640 C C . LYS A 1 79 ? -3.729 -12.575 -2.481 1.00 97.75 79 LYS A C 1
ATOM 642 O O . LYS A 1 79 ? -3.499 -11.523 -3.072 1.00 97.75 79 LYS A O 1
ATOM 647 N N . TYR A 1 80 ? -4.049 -12.621 -1.194 1.00 97.62 80 TYR A N 1
ATOM 648 C CA . TYR A 1 80 ? -4.042 -11.445 -0.345 1.00 97.62 80 TYR A CA 1
ATOM 649 C C . TYR A 1 80 ? -3.284 -11.695 0.952 1.00 97.62 80 TYR A C 1
ATOM 651 O O . TYR A 1 80 ? -3.276 -12.803 1.488 1.00 97.62 80 TYR A O 1
ATOM 659 N N . PHE A 1 81 ? -2.683 -10.624 1.449 1.00 96.31 81 PHE A N 1
ATOM 660 C CA . PHE A 1 81 ? -2.152 -10.496 2.793 1.00 96.31 81 PHE A CA 1
ATOM 661 C C . PHE A 1 81 ? -3.165 -9.727 3.648 1.00 96.31 81 PHE A C 1
ATOM 663 O O . PHE A 1 81 ? -3.886 -8.863 3.139 1.00 96.31 81 PHE A O 1
ATOM 670 N N . ILE A 1 82 ? -3.246 -10.049 4.936 1.00 95.38 82 ILE A N 1
ATOM 671 C CA . ILE A 1 82 ? -4.163 -9.404 5.872 1.00 95.38 82 ILE A CA 1
ATOM 672 C C . ILE A 1 82 ? -3.472 -9.175 7.206 1.00 95.38 82 ILE A C 1
ATOM 674 O O . ILE A 1 82 ? -2.824 -10.072 7.742 1.00 95.38 82 ILE A O 1
ATOM 678 N N . GLU A 1 83 ? -3.650 -7.981 7.752 1.00 91.00 83 GLU A N 1
ATOM 679 C CA . GLU A 1 83 ? -3.137 -7.628 9.066 1.00 91.00 83 GLU A CA 1
ATOM 680 C C . GLU A 1 83 ? -4.158 -6.756 9.798 1.00 91.00 83 GLU A C 1
ATOM 682 O O . GLU A 1 83 ? -4.648 -5.787 9.210 1.00 91.00 83 GLU A O 1
ATOM 687 N N . PRO A 1 84 ? -4.505 -7.063 11.063 1.00 90.81 84 PRO A N 1
ATOM 688 C CA . PRO A 1 84 ? -5.317 -6.154 11.857 1.00 90.81 84 PRO A CA 1
ATOM 689 C C . PRO A 1 84 ? -4.622 -4.800 11.964 1.00 90.81 84 PRO A C 1
ATOM 691 O O . PRO A 1 84 ? -3.394 -4.711 12.008 1.00 90.81 84 PRO A O 1
ATOM 694 N N . PHE A 1 85 ? -5.416 -3.739 12.031 1.00 88.38 85 PHE A N 1
ATOM 695 C CA . PHE A 1 85 ? -4.865 -2.416 12.237 1.00 88.38 85 PHE A CA 1
ATOM 696 C C . PHE A 1 85 ? -4.042 -2.355 13.522 1.00 88.38 85 PHE A C 1
ATOM 698 O O . PHE A 1 85 ? -4.309 -3.041 14.508 1.00 88.38 85 PHE A O 1
ATOM 705 N N . ARG A 1 86 ? -3.048 -1.476 13.506 1.00 82.56 86 ARG A N 1
ATOM 706 C CA . ARG A 1 86 ? -2.180 -1.199 14.647 1.00 82.56 86 ARG A CA 1
ATOM 707 C C . ARG A 1 86 ? -2.236 0.285 14.948 1.00 82.56 86 ARG A C 1
ATOM 709 O O . ARG A 1 86 ? -2.076 1.106 14.043 1.00 82.56 86 ARG A O 1
ATOM 716 N N . MET A 1 87 ? -2.484 0.629 16.202 1.00 75.88 87 MET A N 1
ATOM 717 C CA . MET A 1 87 ? -2.612 2.013 16.629 1.00 75.88 87 MET A CA 1
ATOM 718 C C . MET A 1 87 ? -1.221 2.610 16.817 1.00 75.88 87 MET A C 1
ATOM 720 O O . MET A 1 87 ? -0.406 2.080 17.570 1.00 75.88 87 MET A O 1
ATOM 724 N N . THR A 1 88 ? -0.912 3.687 16.105 1.00 67.81 88 THR A N 1
ATOM 725 C CA . THR A 1 88 ? 0.451 4.242 16.054 1.00 67.81 88 THR A CA 1
ATOM 726 C C . THR A 1 88 ? 0.752 5.159 17.237 1.00 67.81 88 THR A C 1
ATOM 728 O O . THR A 1 88 ? 1.905 5.282 17.620 1.00 67.81 88 THR A O 1
ATOM 731 N N . CYS A 1 89 ? -0.275 5.747 17.860 1.00 65.94 89 CYS A N 1
ATOM 732 C CA . CYS A 1 89 ? -0.131 6.628 19.020 1.00 65.94 89 CYS A CA 1
ATOM 733 C C . CYS A 1 89 ? -1.324 6.464 19.987 1.00 65.94 89 CYS A C 1
ATOM 735 O O . CYS A 1 89 ? -2.306 7.205 19.867 1.00 65.94 89 CYS A O 1
ATOM 737 N N . PRO A 1 90 ? -1.283 5.518 20.948 1.00 57.16 90 PRO A N 1
ATOM 738 C CA . PRO A 1 90 ? -2.206 5.512 22.083 1.00 57.16 90 PRO A CA 1
ATOM 739 C C . PRO A 1 90 ? -1.952 6.746 22.941 1.00 57.16 90 PRO A C 1
ATOM 741 O O . PRO A 1 90 ? -1.098 6.714 23.815 1.00 57.16 90 PRO A O 1
ATOM 744 N N . LYS A 1 91 ? -2.681 7.848 22.753 1.00 59.34 91 LYS A N 1
ATOM 745 C CA . LYS A 1 91 ? -2.615 8.923 23.751 1.00 59.34 91 LYS A CA 1
ATOM 746 C C . LYS A 1 91 ? -3.223 8.422 25.062 1.00 59.34 91 LYS A C 1
ATOM 748 O O . LYS A 1 91 ? -4.436 8.455 25.232 1.00 59.34 91 LYS A O 1
ATOM 753 N N . GLN A 1 92 ? -2.381 7.968 25.990 1.00 51.38 92 GLN A N 1
ATOM 754 C CA . GLN A 1 92 ? -2.820 7.541 27.323 1.00 51.38 92 GLN A CA 1
ATOM 755 C C . GLN A 1 92 ? -3.185 8.730 28.228 1.00 51.38 92 GLN A C 1
ATOM 757 O O . GLN A 1 92 ? -3.926 8.551 29.193 1.00 51.38 92 GLN A O 1
ATOM 762 N N . TYR A 1 93 ? -2.722 9.948 27.909 1.00 51.41 93 TYR A N 1
ATOM 763 C CA . TYR A 1 93 ? -2.884 11.123 28.769 1.00 51.41 93 TYR A CA 1
ATOM 764 C C . TYR A 1 93 ? -3.282 12.396 27.993 1.00 51.41 93 TYR A C 1
ATOM 766 O O . TYR A 1 93 ? -2.652 12.723 26.984 1.00 51.41 93 TYR A O 1
ATOM 774 N N . PRO A 1 94 ? -4.269 13.177 28.483 1.00 52.50 94 PRO A N 1
ATOM 775 C CA . PRO A 1 94 ? -4.759 14.393 27.822 1.00 52.50 94 PRO A CA 1
ATOM 776 C C . PRO A 1 94 ? -3.768 15.572 27.825 1.00 52.50 94 PRO A C 1
ATOM 778 O O . PRO A 1 94 ? -4.004 16.567 27.150 1.00 52.50 94 PRO A O 1
ATOM 781 N N . SER A 1 95 ? -2.662 15.491 28.566 1.00 50.34 95 SER A N 1
ATOM 782 C CA . SER A 1 95 ? -1.629 16.537 28.617 1.00 50.34 95 SER A CA 1
ATOM 783 C C . SER A 1 95 ? -0.528 16.378 27.568 1.00 50.34 95 SER A C 1
ATOM 785 O O . SER A 1 95 ? 0.253 17.306 27.368 1.00 50.34 95 SER A O 1
ATOM 787 N N . HIS A 1 96 ? -0.433 15.224 26.903 1.00 47.50 96 HIS A N 1
ATOM 788 C CA . HIS A 1 96 ? 0.644 14.966 25.954 1.00 47.50 96 HIS A CA 1
ATOM 789 C C . HIS A 1 96 ? 0.196 15.299 24.523 1.00 47.50 96 HIS A C 1
ATOM 791 O O . HIS A 1 96 ? -0.865 14.880 24.040 1.00 47.50 96 HIS A O 1
ATOM 797 N N . GLY A 1 97 ? 1.015 16.098 23.833 1.00 52.81 97 GLY A N 1
ATOM 798 C CA . GLY A 1 97 ? 0.955 16.300 22.387 1.00 52.81 97 GLY A CA 1
ATOM 799 C C . GLY A 1 97 ? 1.157 14.987 21.623 1.00 52.81 97 GLY A C 1
ATOM 800 O O . GLY A 1 97 ? 0.955 13.903 22.157 1.00 52.81 97 GLY A O 1
ATOM 801 N N . TYR A 1 98 ? 1.477 15.068 20.335 1.00 48.88 98 TYR A N 1
ATOM 802 C CA . TYR A 1 98 ? 1.985 13.911 19.587 1.00 48.88 98 TYR A CA 1
ATOM 803 C C . TYR A 1 98 ? 3.025 13.142 20.434 1.00 48.88 98 TYR A C 1
ATOM 805 O O . TYR A 1 98 ? 3.904 13.765 21.032 1.00 48.88 98 TYR A O 1
ATOM 813 N N . CYS A 1 99 ? 2.852 11.824 20.584 1.00 54.59 99 CYS A N 1
ATOM 814 C CA . CYS A 1 99 ? 3.625 11.035 21.541 1.00 54.59 99 CYS A CA 1
ATOM 815 C C . CYS A 1 99 ? 4.899 10.498 20.893 1.00 54.59 99 CYS A C 1
ATOM 817 O O . CYS A 1 99 ? 4.978 9.328 20.554 1.00 54.59 99 CYS A O 1
ATOM 819 N N . GLU A 1 100 ? 5.894 11.362 20.712 1.00 51.03 100 GLU A N 1
ATOM 820 C CA . GLU A 1 100 ? 7.163 11.022 20.049 1.00 51.03 100 GLU A CA 1
ATOM 821 C C . GLU A 1 100 ? 7.890 9.831 20.705 1.00 51.03 100 GLU A C 1
ATOM 823 O O . GLU A 1 100 ? 8.502 9.022 20.018 1.00 51.03 100 GLU A O 1
ATOM 828 N N . VAL A 1 101 ? 7.775 9.676 22.032 1.00 49.88 101 VAL A N 1
ATOM 829 C CA . VAL A 1 101 ? 8.416 8.585 22.798 1.00 49.88 101 VAL A CA 1
ATOM 830 C C . VAL A 1 101 ? 7.729 7.233 22.579 1.00 49.88 101 VAL A C 1
ATOM 832 O O . VAL A 1 101 ? 8.373 6.187 22.642 1.00 49.88 101 VAL A O 1
ATOM 835 N N . GLU A 1 102 ? 6.420 7.244 22.330 1.00 50.78 102 GLU A N 1
ATOM 836 C CA . GLU A 1 102 ? 5.635 6.040 22.029 1.00 50.78 102 GLU A CA 1
ATOM 837 C C . GLU A 1 102 ? 5.441 5.853 20.524 1.00 50.78 102 GLU A C 1
ATOM 839 O O . GLU A 1 102 ? 4.863 4.847 20.099 1.00 50.78 102 GLU A O 1
ATOM 844 N N . ASP A 1 103 ? 5.928 6.807 19.725 1.00 49.88 103 ASP A N 1
ATOM 845 C CA . ASP A 1 103 ? 5.842 6.732 18.288 1.00 49.88 103 ASP A CA 1
ATOM 846 C C . ASP A 1 103 ? 6.723 5.596 17.792 1.00 49.88 103 ASP A C 1
ATOM 848 O O . ASP A 1 103 ? 7.889 5.412 18.156 1.00 49.88 103 ASP A O 1
ATOM 852 N N . LYS A 1 104 ? 6.095 4.763 16.982 1.00 54.72 104 LYS A N 1
ATOM 853 C CA . LYS A 1 104 ? 6.615 3.455 16.636 1.00 54.72 104 LYS A CA 1
ATOM 854 C C . LYS A 1 104 ? 7.656 3.559 15.511 1.00 54.72 104 LYS A C 1
ATOM 856 O O . LYS A 1 104 ? 8.501 2.669 15.431 1.00 54.72 104 LYS A O 1
ATOM 861 N N . VAL A 1 105 ? 7.663 4.683 14.780 1.00 51.53 105 VAL A N 1
ATOM 862 C CA . VAL A 1 105 ? 8.753 5.270 13.972 1.00 51.53 105 VAL A CA 1
ATOM 863 C C . VAL A 1 105 ? 8.467 6.772 13.904 1.00 51.53 105 VAL A C 1
ATOM 865 O O . VAL A 1 105 ? 7.403 7.127 13.414 1.00 51.53 105 VAL A O 1
ATOM 868 N N . ALA A 1 106 ? 9.366 7.635 14.392 1.00 49.50 106 ALA A N 1
ATOM 869 C CA . ALA A 1 106 ? 9.177 9.090 14.519 1.00 49.50 106 ALA A CA 1
ATOM 870 C C . ALA A 1 106 ? 8.503 9.765 13.296 1.00 49.50 106 ALA A C 1
ATOM 872 O O . ALA A 1 106 ? 9.157 10.204 12.354 1.00 49.50 106 ALA A O 1
ATOM 873 N N . GLY A 1 107 ? 7.177 9.854 13.327 1.00 53.84 107 GLY A N 1
ATOM 874 C CA . GLY A 1 107 ? 6.309 10.561 12.397 1.00 53.84 107 GLY A CA 1
ATOM 875 C C . GLY A 1 107 ? 5.772 9.713 11.246 1.00 53.84 107 GLY A C 1
ATOM 876 O O . GLY A 1 107 ? 5.021 10.241 10.427 1.00 53.84 107 GLY A O 1
ATOM 877 N N . GLU A 1 108 ? 6.125 8.429 11.154 1.00 60.00 108 GLU A N 1
ATOM 878 C CA . GLU A 1 108 ? 5.948 7.661 9.913 1.00 60.00 108 GLU A CA 1
ATOM 879 C C . GLU A 1 108 ? 4.804 6.639 9.920 1.00 60.00 108 GLU A C 1
ATOM 881 O O . GLU A 1 108 ? 4.438 6.136 8.855 1.00 60.00 108 GLU A O 1
ATOM 886 N N . GLY A 1 109 ? 4.211 6.359 11.083 1.00 76.94 109 GLY A N 1
ATOM 887 C CA . GLY A 1 109 ? 3.126 5.387 11.211 1.00 76.94 109 GLY A CA 1
ATOM 888 C C . GLY A 1 109 ? 3.549 3.947 10.888 1.00 76.94 109 GLY A C 1
ATOM 889 O O . GLY A 1 109 ? 4.709 3.570 11.026 1.00 76.94 109 GLY A O 1
ATOM 890 N N . VAL A 1 110 ? 2.582 3.122 10.485 1.00 86.69 110 VAL A N 1
ATOM 891 C CA . VAL A 1 110 ? 2.808 1.758 9.991 1.00 86.69 110 VAL A CA 1
ATOM 892 C C . VAL A 1 110 ? 3.184 1.806 8.521 1.00 86.69 110 VAL A C 1
ATOM 894 O O . VAL A 1 110 ? 2.474 2.432 7.742 1.00 86.69 110 VAL A O 1
ATOM 897 N N . SER A 1 111 ? 4.244 1.103 8.130 1.00 89.19 111 SER A N 1
ATOM 898 C CA . SER A 1 111 ? 4.723 1.052 6.751 1.00 89.19 111 SER A CA 1
ATOM 899 C C . SER A 1 111 ? 4.784 -0.385 6.245 1.00 89.19 111 SER A C 1
ATOM 901 O O . SER A 1 111 ? 5.555 -1.201 6.747 1.00 89.19 111 SER A O 1
ATOM 903 N N . PHE A 1 112 ? 3.995 -0.693 5.223 1.00 92.12 112 PHE A N 1
ATOM 904 C CA . PHE A 1 112 ? 4.147 -1.900 4.433 1.00 92.12 112 PHE A CA 1
ATOM 905 C C . PHE A 1 112 ? 5.181 -1.677 3.336 1.00 92.12 112 PHE A C 1
ATOM 907 O O . PHE A 1 112 ? 5.008 -0.825 2.462 1.00 92.12 112 PHE A O 1
ATOM 914 N N . LYS A 1 113 ? 6.250 -2.465 3.377 1.00 91.31 113 LYS A N 1
ATOM 915 C CA . LYS A 1 113 ? 7.300 -2.512 2.359 1.00 91.31 113 LYS A CA 1
ATOM 916 C C . LYS A 1 113 ? 7.029 -3.720 1.468 1.00 91.31 113 LYS A C 1
ATOM 918 O O . LYS A 1 113 ? 6.896 -4.826 1.983 1.00 91.31 113 LYS A O 1
ATOM 923 N N . ILE A 1 114 ? 6.922 -3.523 0.158 1.00 93.88 114 ILE A N 1
ATOM 924 C CA . ILE A 1 114 ? 6.611 -4.581 -0.811 1.00 93.88 114 ILE A CA 1
ATOM 925 C C . ILE A 1 114 ? 7.775 -4.693 -1.794 1.00 93.88 114 ILE A C 1
ATOM 927 O O . ILE A 1 114 ? 8.106 -3.720 -2.476 1.00 93.88 114 ILE A O 1
ATOM 931 N N . THR A 1 115 ? 8.404 -5.868 -1.878 1.00 93.25 115 THR A N 1
ATOM 932 C CA . THR A 1 115 ? 9.482 -6.121 -2.848 1.00 93.25 115 THR A CA 1
ATOM 933 C C . THR A 1 115 ? 9.453 -7.534 -3.438 1.00 93.25 115 THR A C 1
ATOM 935 O O . THR A 1 115 ? 8.726 -8.404 -2.969 1.00 93.25 115 THR A O 1
ATOM 938 N N . ARG A 1 116 ? 10.237 -7.773 -4.495 1.00 92.31 116 ARG A N 1
ATOM 939 C CA . ARG A 1 116 ? 10.411 -9.091 -5.132 1.00 92.31 116 ARG A CA 1
ATOM 940 C C . ARG A 1 116 ? 11.410 -9.988 -4.394 1.00 92.31 116 ARG A C 1
ATOM 942 O O . ARG A 1 116 ? 11.355 -11.203 -4.541 1.00 92.31 116 ARG A O 1
ATOM 949 N N . ASN A 1 117 ? 12.305 -9.406 -3.593 1.00 89.00 117 ASN A N 1
ATOM 950 C CA . ASN A 1 117 ? 13.427 -10.117 -2.972 1.00 89.00 117 ASN A CA 1
ATOM 951 C C . ASN A 1 117 ? 13.271 -10.178 -1.455 1.00 89.00 117 ASN A C 1
ATOM 953 O O . ASN A 1 117 ? 13.039 -9.148 -0.843 1.00 89.00 117 ASN A O 1
ATOM 957 N N . ASN A 1 118 ? 13.490 -11.339 -0.836 1.00 85.31 118 ASN A N 1
ATOM 958 C CA . ASN A 1 118 ? 13.404 -11.530 0.621 1.00 85.31 118 ASN A CA 1
ATOM 959 C C . ASN A 1 118 ? 14.725 -11.306 1.387 1.00 85.31 118 ASN A C 1
ATOM 961 O O . ASN A 1 118 ? 14.758 -11.505 2.601 1.00 85.31 118 ASN A O 1
ATOM 965 N N . ALA A 1 119 ? 15.813 -10.940 0.701 1.00 73.50 119 ALA A N 1
ATOM 966 C CA . ALA A 1 119 ? 17.153 -10.859 1.280 1.00 73.50 119 ALA A CA 1
ATOM 967 C C . ALA A 1 119 ? 17.466 -9.468 1.887 1.00 73.50 119 ALA A C 1
ATOM 969 O O . ALA A 1 119 ? 17.181 -8.458 1.240 1.00 73.50 119 ALA A O 1
ATOM 970 N N . PRO A 1 120 ? 18.091 -9.395 3.083 1.00 59.41 120 PRO A N 1
ATOM 971 C CA . PRO A 1 120 ? 18.646 -8.158 3.644 1.00 59.41 120 PRO A CA 1
ATOM 972 C C . PRO A 1 120 ? 19.912 -7.657 2.904 1.00 59.41 120 PRO A C 1
ATOM 974 O O . PRO A 1 120 ? 20.626 -8.478 2.323 1.00 59.41 120 PRO A O 1
ATOM 977 N N . PRO A 1 121 ? 20.271 -6.356 3.001 1.00 58.75 121 PRO A N 1
ATOM 978 C CA . PRO A 1 121 ? 19.494 -5.285 3.629 1.00 58.75 121 PRO A CA 1
ATOM 979 C C . PRO A 1 121 ? 18.191 -5.070 2.862 1.00 58.75 121 PRO A C 1
ATOM 981 O O . PRO A 1 121 ? 18.154 -5.312 1.659 1.00 58.75 121 PRO A O 1
ATOM 984 N N . MET A 1 122 ? 17.126 -4.694 3.578 1.00 60.47 122 MET A N 1
ATOM 985 C CA . MET A 1 122 ? 15.780 -4.542 3.024 1.00 60.47 122 MET A CA 1
ATOM 986 C C . MET A 1 122 ? 15.809 -3.849 1.657 1.00 60.47 122 MET A C 1
ATOM 988 O O . MET A 1 122 ? 16.028 -2.647 1.573 1.00 60.47 122 MET A O 1
ATOM 992 N N . GLY A 1 123 ? 15.598 -4.675 0.628 1.00 58.97 123 GLY A N 1
ATOM 993 C CA . GLY A 1 123 ? 15.067 -4.381 -0.695 1.00 58.97 123 GLY A CA 1
ATOM 994 C C . GLY A 1 123 ? 15.607 -3.153 -1.416 1.00 58.97 123 GLY A C 1
ATOM 995 O O . GLY A 1 123 ? 15.246 -2.017 -1.139 1.00 58.97 123 GLY A O 1
ATOM 996 N N . GLN A 1 124 ? 16.322 -3.399 -2.505 1.00 75.31 124 GLN A N 1
ATOM 997 C CA . GLN A 1 124 ? 16.266 -2.474 -3.626 1.00 75.31 124 GLN A CA 1
ATOM 998 C C . GLN A 1 124 ? 14.848 -2.497 -4.224 1.00 75.31 124 GLN A C 1
ATOM 1000 O O . GLN A 1 124 ? 14.234 -3.564 -4.280 1.00 75.31 124 GLN A O 1
ATOM 1005 N N . ASN A 1 125 ? 14.347 -1.357 -4.708 1.00 87.88 125 ASN A N 1
ATOM 1006 C CA . ASN A 1 125 ? 13.071 -1.246 -5.422 1.00 87.88 125 ASN A CA 1
ATOM 1007 C C . ASN A 1 125 ? 11.868 -1.654 -4.554 1.00 87.88 125 ASN A C 1
ATOM 1009 O O . ASN A 1 125 ? 11.289 -2.730 -4.729 1.00 87.88 125 ASN A O 1
ATOM 1013 N N . ILE A 1 126 ? 11.514 -0.802 -3.593 1.00 88.25 126 ILE A N 1
ATOM 1014 C CA . ILE A 1 126 ? 10.406 -1.055 -2.670 1.00 88.25 126 ILE A CA 1
ATOM 1015 C C . ILE A 1 126 ? 9.216 -0.154 -2.991 1.00 88.25 126 ILE A C 1
ATOM 1017 O O . I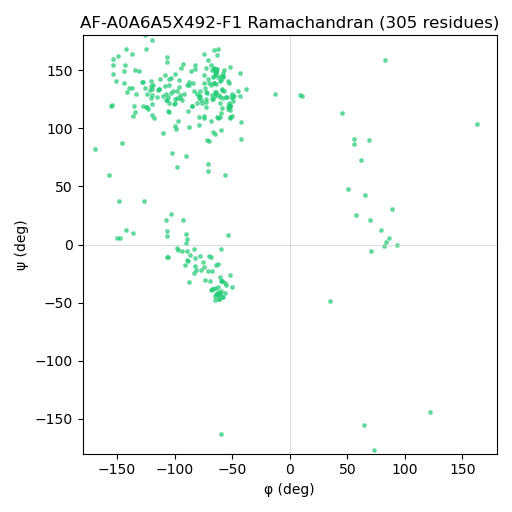LE A 1 126 ? 9.311 1.072 -2.922 1.00 88.25 126 ILE A O 1
ATOM 1021 N N . THR A 1 127 ? 8.061 -0.775 -3.227 1.00 91.19 127 THR A N 1
ATOM 1022 C CA . THR A 1 127 ? 6.781 -0.070 -3.142 1.00 91.19 127 THR A CA 1
ATOM 1023 C C . THR A 1 127 ? 6.405 0.059 -1.675 1.00 91.19 127 THR A C 1
ATOM 1025 O O . THR A 1 127 ? 6.379 -0.939 -0.948 1.00 91.19 127 THR A O 1
ATOM 1028 N N . GLN A 1 128 ? 6.103 1.276 -1.231 1.00 90.69 128 GLN A N 1
ATOM 1029 C CA . GLN A 1 128 ? 5.763 1.548 0.156 1.00 90.69 128 GLN A CA 1
ATOM 1030 C C . GLN A 1 128 ? 4.313 2.009 0.289 1.00 90.69 128 GLN A C 1
ATOM 1032 O O . GLN A 1 128 ? 3.856 2.916 -0.405 1.00 90.69 128 GLN A O 1
ATOM 1037 N N . PHE A 1 129 ? 3.607 1.422 1.248 1.00 92.19 129 PHE A N 1
ATOM 1038 C CA . PHE A 1 129 ? 2.277 1.842 1.660 1.00 92.19 129 PHE A CA 1
ATOM 1039 C C . PHE A 1 129 ? 2.285 2.140 3.163 1.00 92.19 129 PHE A C 1
ATOM 1041 O O . PHE A 1 129 ? 2.566 1.261 3.969 1.00 92.19 129 PHE A O 1
ATOM 1048 N N . LYS A 1 130 ? 1.995 3.382 3.546 1.00 90.62 130 LYS A N 1
ATOM 1049 C CA . LYS A 1 130 ? 1.980 3.846 4.934 1.00 90.62 130 LYS A CA 1
ATOM 1050 C C . LYS A 1 130 ? 0.553 4.099 5.413 1.00 90.62 130 LYS A C 1
ATOM 1052 O O . LYS A 1 130 ? -0.287 4.578 4.653 1.00 90.62 130 LYS A O 1
ATOM 1057 N N . TYR A 1 131 ? 0.277 3.842 6.686 1.00 91.38 131 TYR A N 1
ATOM 1058 C CA . TYR A 1 131 ? -0.934 4.319 7.345 1.00 91.38 131 TYR A CA 1
ATOM 1059 C C . TYR A 1 131 ? -0.685 4.709 8.802 1.00 91.38 131 TYR A C 1
ATOM 1061 O O . TYR A 1 131 ? 0.182 4.174 9.487 1.00 91.38 131 TYR A O 1
ATOM 1069 N N . THR A 1 132 ? -1.523 5.607 9.302 1.00 87.44 132 THR A N 1
ATOM 1070 C CA . THR A 1 132 ? -1.508 6.092 10.678 1.00 87.44 132 THR A CA 1
ATOM 1071 C C . THR A 1 132 ? -2.939 6.123 11.188 1.00 87.44 132 THR A C 1
ATOM 1073 O O . THR A 1 132 ? -3.783 6.835 10.643 1.00 87.44 132 THR A O 1
ATOM 1076 N N . LEU A 1 133 ? -3.212 5.362 12.248 1.00 85.31 133 LEU A N 1
ATOM 1077 C CA . LEU A 1 133 ? -4.440 5.489 13.030 1.00 85.31 133 LEU A CA 1
ATOM 1078 C C . LEU A 1 133 ? -4.148 6.362 14.242 1.00 85.31 133 LEU A C 1
ATOM 1080 O O . LEU A 1 133 ? -3.461 5.931 15.173 1.00 85.31 133 LEU A O 1
ATOM 1084 N N . ALA A 1 134 ? -4.650 7.592 14.205 1.00 78.06 134 ALA A N 1
ATOM 1085 C CA . ALA A 1 134 ? -4.376 8.597 15.218 1.00 78.06 134 ALA A CA 1
ATOM 1086 C C . ALA A 1 134 ? -5.665 9.079 15.883 1.00 78.06 134 ALA A C 1
ATOM 1088 O O . ALA A 1 134 ? -6.679 9.311 15.229 1.00 78.06 134 ALA A O 1
ATOM 1089 N N . GLN A 1 135 ? -5.594 9.283 17.195 1.00 73.75 135 GLN A N 1
ATOM 1090 C CA . GLN A 1 135 ? -6.618 9.992 17.950 1.00 73.75 135 GLN A CA 1
ATOM 1091 C C . GLN A 1 135 ? -6.148 11.433 18.194 1.00 73.75 135 GLN A C 1
ATOM 1093 O O . GLN A 1 135 ? -5.078 11.659 18.773 1.00 73.75 135 GLN A O 1
ATOM 1098 N N . HIS A 1 136 ? -6.919 12.418 17.726 1.00 67.12 136 HIS A N 1
ATOM 1099 C CA . HIS A 1 136 ? -6.611 13.833 17.945 1.00 67.12 136 HIS A CA 1
ATOM 1100 C C . HIS A 1 136 ? -6.883 14.245 19.400 1.00 67.12 136 HIS A C 1
ATOM 1102 O O . HIS A 1 136 ? -7.706 13.657 20.100 1.00 67.12 136 HIS A O 1
ATOM 1108 N N . LEU A 1 137 ? -6.152 15.252 19.892 1.00 60.50 137 LEU A N 1
ATOM 1109 C CA . LEU A 1 137 ? -6.284 15.690 21.281 1.00 60.50 137 LEU A CA 1
ATOM 1110 C C . LEU A 1 137 ? -7.662 16.322 21.515 1.00 60.50 137 LEU A C 1
ATOM 1112 O O . LEU A 1 137 ? -8.020 17.268 20.824 1.00 60.50 137 LEU A O 1
ATOM 1116 N N . GLY A 1 138 ? -8.400 15.821 22.507 1.00 65.44 138 GLY A N 1
ATOM 1117 C CA . GLY A 1 138 ? -9.756 16.294 22.807 1.00 65.44 138 GLY A CA 1
ATOM 1118 C C . GLY A 1 138 ? -10.847 15.675 21.929 1.00 65.44 138 GLY A C 1
ATOM 1119 O O . GLY A 1 138 ? -12.023 15.943 22.158 1.00 65.44 138 GLY A O 1
ATOM 1120 N N . GLU A 1 139 ? -10.485 14.807 20.982 1.00 70.62 139 GLU A N 1
ATOM 1121 C CA . GLU A 1 139 ? -11.430 14.061 20.157 1.00 70.62 139 GLU A CA 1
ATOM 1122 C C . GLU A 1 139 ? -11.516 12.601 20.617 1.00 70.62 139 GLU A C 1
ATOM 1124 O O . GLU A 1 139 ? -10.514 11.944 20.903 1.00 70.62 139 GLU A O 1
ATOM 1129 N N . GLN A 1 140 ? -12.735 12.061 20.678 1.00 74.88 140 GLN A N 1
ATOM 1130 C CA . GLN A 1 140 ? -12.944 10.625 20.908 1.00 74.88 140 GLN A CA 1
ATOM 1131 C C . GLN A 1 140 ? -12.815 9.804 19.616 1.00 74.88 140 GLN A C 1
ATOM 1133 O O . GLN A 1 140 ? -12.764 8.578 19.660 1.00 74.88 140 GLN A O 1
ATOM 1138 N N . SER A 1 141 ? -12.776 10.468 18.460 1.00 81.81 141 SER A N 1
ATOM 1139 C CA . SER A 1 141 ? -12.687 9.834 17.151 1.00 81.81 141 SER A CA 1
ATOM 1140 C C . SER A 1 141 ? -11.252 9.502 16.756 1.00 81.81 141 SER A C 1
ATOM 1142 O O . SER A 1 141 ? -10.342 10.313 16.917 1.00 81.81 141 SER A O 1
ATOM 1144 N N . ILE A 1 142 ? -11.073 8.319 16.164 1.00 84.12 142 ILE A N 1
ATOM 1145 C CA . ILE A 1 142 ? -9.826 7.918 15.505 1.00 84.12 142 ILE A CA 1
ATOM 1146 C C . ILE A 1 142 ? -9.913 8.257 14.024 1.00 84.12 142 ILE A C 1
ATOM 1148 O O . ILE A 1 142 ? -10.819 7.789 13.334 1.00 84.12 142 ILE A O 1
ATOM 1152 N N . THR A 1 143 ? -8.958 9.033 13.526 1.00 86.56 143 THR A N 1
ATOM 1153 C CA . THR A 1 143 ? -8.809 9.317 12.101 1.00 86.56 143 THR A CA 1
ATOM 1154 C C . THR A 1 143 ? -7.790 8.365 11.485 1.00 86.56 143 THR A C 1
ATOM 1156 O O . THR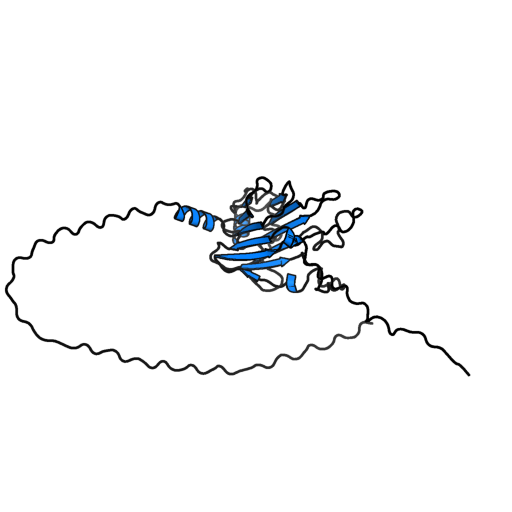 A 1 143 ? -6.777 8.007 12.094 1.00 86.56 143 THR A O 1
ATOM 1159 N N . LEU A 1 144 ? -8.073 7.932 10.258 1.00 90.06 144 LEU A N 1
ATOM 1160 C CA . LEU A 1 144 ? -7.132 7.178 9.443 1.00 90.06 144 LEU A CA 1
ATOM 1161 C C . LEU A 1 144 ? -6.450 8.141 8.475 1.00 90.06 144 LEU A C 1
ATOM 1163 O O . LEU A 1 144 ? -7.118 8.834 7.705 1.00 90.06 144 LEU A O 1
ATOM 1167 N N . ARG A 1 145 ? -5.121 8.136 8.486 1.00 89.75 145 ARG A N 1
ATOM 1168 C CA . ARG A 1 145 ? -4.284 8.724 7.441 1.00 89.75 145 ARG A CA 1
ATOM 1169 C C . ARG A 1 145 ? -3.560 7.613 6.719 1.00 89.75 145 ARG A C 1
ATOM 1171 O O . ARG A 1 145 ? -3.163 6.642 7.351 1.00 89.75 145 ARG A O 1
ATOM 1178 N N . TYR A 1 146 ? -3.403 7.728 5.417 1.00 91.19 146 TYR A N 1
ATOM 1179 C CA . TYR A 1 146 ? -2.740 6.699 4.639 1.00 91.19 146 TYR A CA 1
ATOM 1180 C C . TYR A 1 146 ? -2.118 7.286 3.390 1.00 91.19 146 TYR A C 1
ATOM 1182 O O . TYR A 1 146 ? -2.509 8.347 2.907 1.00 91.19 146 TYR A O 1
ATOM 1190 N N . GLU A 1 147 ? -1.092 6.604 2.922 1.00 88.00 147 GLU A N 1
ATOM 1191 C CA . GLU A 1 147 ? -0.159 7.123 1.956 1.00 88.00 147 GLU A CA 1
ATOM 1192 C C . GLU A 1 147 ? 0.403 5.987 1.113 1.00 88.00 147 GLU A C 1
ATOM 1194 O O . GLU A 1 147 ? 0.731 4.923 1.629 1.00 88.00 147 GLU A O 1
ATOM 1199 N N . ILE A 1 148 ? 0.572 6.229 -0.181 1.00 88.19 148 ILE A N 1
ATOM 1200 C CA . ILE A 1 148 ? 1.362 5.358 -1.047 1.00 88.19 148 ILE A CA 1
ATOM 1201 C C . ILE A 1 148 ? 2.531 6.132 -1.636 1.00 88.19 148 ILE A C 1
ATOM 1203 O O . ILE A 1 148 ? 2.381 7.285 -2.058 1.00 88.19 148 ILE A O 1
ATOM 1207 N N . SER A 1 149 ? 3.700 5.499 -1.659 1.00 83.38 149 SER A N 1
ATOM 1208 C CA . SER A 1 149 ? 4.904 6.097 -2.206 1.00 83.38 149 SER A CA 1
ATOM 1209 C C . SER A 1 149 ? 5.786 5.083 -2.929 1.00 83.38 149 SER A C 1
ATOM 1211 O O . SER A 1 149 ? 5.839 3.896 -2.609 1.00 83.38 149 SER A O 1
ATOM 1213 N N . MET A 1 150 ? 6.492 5.596 -3.931 1.00 82.75 150 MET A N 1
ATOM 1214 C CA . MET A 1 150 ? 7.512 4.876 -4.690 1.00 82.75 150 MET A CA 1
ATOM 1215 C C . MET A 1 150 ? 8.916 5.382 -4.327 1.00 82.75 150 MET A C 1
ATOM 1217 O O . MET A 1 150 ? 9.834 5.278 -5.130 1.00 82.75 150 MET A O 1
ATOM 1221 N N . LEU A 1 151 ? 9.090 6.026 -3.165 1.00 73.31 151 LEU A N 1
ATOM 1222 C CA . LEU A 1 151 ? 10.325 6.754 -2.825 1.00 73.31 151 LEU A CA 1
ATOM 1223 C C . LEU A 1 151 ? 11.581 5.877 -2.932 1.00 73.31 151 LEU A C 1
ATOM 1225 O O . LEU A 1 151 ? 12.606 6.351 -3.407 1.00 73.31 151 LEU A O 1
ATOM 1229 N N . ASP A 1 152 ? 11.458 4.592 -2.604 1.00 74.75 152 ASP A N 1
ATOM 1230 C CA . ASP A 1 152 ? 12.552 3.617 -2.615 1.00 74.75 152 ASP A CA 1
ATOM 1231 C C . ASP A 1 152 ? 12.662 2.851 -3.963 1.00 74.75 152 ASP A C 1
ATOM 1233 O O . ASP A 1 152 ? 13.233 1.756 -4.025 1.00 74.75 152 ASP A O 1
ATOM 1237 N N . CYS A 1 153 ? 12.112 3.411 -5.054 1.00 82.06 153 CYS A N 1
ATOM 1238 C CA . CYS A 1 153 ? 12.158 2.860 -6.414 1.00 82.06 153 CYS A CA 1
ATOM 1239 C C . CYS A 1 153 ? 12.712 3.843 -7.468 1.00 82.06 153 CYS A C 1
ATOM 1241 O O . CYS A 1 153 ? 12.227 4.975 -7.543 1.00 82.06 153 CYS A O 1
ATOM 1243 N N . PRO A 1 154 ? 13.615 3.389 -8.362 1.00 79.12 154 PRO A N 1
ATOM 1244 C CA . PRO A 1 154 ? 14.514 2.268 -8.119 1.00 79.12 154 PRO A CA 1
ATOM 1245 C C . PRO A 1 154 ? 15.501 2.633 -7.000 1.00 79.12 154 PRO A C 1
ATOM 1247 O O . PRO A 1 154 ? 15.854 3.796 -6.816 1.00 79.12 154 PRO A O 1
ATOM 1250 N N . TYR A 1 155 ? 15.981 1.654 -6.244 1.00 68.50 155 TYR A N 1
ATOM 1251 C CA . TYR A 1 155 ? 16.997 1.936 -5.230 1.00 68.50 155 TYR A CA 1
ATOM 1252 C C . TYR A 1 155 ? 18.307 2.386 -5.884 1.00 68.50 155 TYR A C 1
ATOM 1254 O O . TYR A 1 155 ? 18.746 1.809 -6.879 1.00 68.50 155 TYR A O 1
ATOM 1262 N N . GLY A 1 156 ? 18.961 3.393 -5.304 1.00 65.88 156 GLY A N 1
ATOM 1263 C CA . GLY A 1 156 ? 20.234 3.906 -5.813 1.00 65.88 156 GLY A CA 1
ATOM 1264 C C . GLY A 1 156 ? 20.107 4.844 -7.017 1.00 65.88 156 GLY A C 1
ATOM 1265 O O . GLY A 1 156 ? 21.126 5.182 -7.622 1.00 65.88 156 GLY A O 1
ATOM 1266 N N . SER A 1 157 ? 18.901 5.319 -7.352 1.00 62.59 157 SER A N 1
ATOM 1267 C CA . SER A 1 157 ? 18.718 6.450 -8.268 1.00 62.59 157 SER A CA 1
ATOM 1268 C C . SER A 1 157 ? 19.159 7.757 -7.604 1.00 62.59 157 SER A C 1
ATOM 1270 O O . SER A 1 157 ? 18.338 8.605 -7.252 1.00 62.59 157 SER A O 1
ATOM 1272 N N . ASN A 1 158 ? 20.465 7.906 -7.378 1.00 63.88 158 ASN A N 1
ATOM 1273 C CA . ASN A 1 158 ? 21.050 9.095 -6.769 1.00 63.88 158 ASN A CA 1
ATOM 1274 C C . ASN A 1 158 ? 20.578 10.351 -7.524 1.00 63.88 158 ASN A C 1
ATOM 1276 O O . ASN A 1 158 ? 20.983 10.584 -8.660 1.00 63.88 158 ASN A O 1
ATOM 1280 N N . GLY A 1 159 ? 19.712 11.144 -6.887 1.00 65.38 159 GLY A N 1
ATOM 1281 C CA . GLY A 1 159 ? 19.257 12.443 -7.387 1.00 65.38 159 GLY A CA 1
ATOM 1282 C C . GLY A 1 159 ? 18.063 12.437 -8.348 1.00 65.38 159 GLY A C 1
ATOM 1283 O O . GLY A 1 159 ? 17.719 13.506 -8.845 1.00 65.38 159 GLY A O 1
ATOM 1284 N N . ILE A 1 160 ? 17.414 11.294 -8.610 1.00 69.44 160 ILE A N 1
ATOM 1285 C CA . ILE A 1 160 ? 16.134 11.291 -9.339 1.00 69.44 160 ILE A CA 1
ATOM 1286 C C . ILE A 1 160 ? 15.012 11.473 -8.320 1.00 69.44 160 ILE A C 1
ATOM 1288 O O . ILE A 1 160 ? 14.634 10.535 -7.619 1.00 69.44 160 ILE A O 1
ATOM 1292 N N . HIS A 1 161 ? 14.498 12.693 -8.233 1.00 70.44 161 HIS A N 1
ATOM 1293 C CA . HIS A 1 161 ? 13.321 13.008 -7.438 1.00 70.44 161 HIS A CA 1
ATOM 1294 C C . HIS A 1 161 ? 12.063 12.957 -8.318 1.00 70.44 161 HIS A C 1
ATOM 1296 O O . HIS A 1 161 ? 12.132 13.203 -9.523 1.00 70.44 161 HIS A O 1
ATOM 1302 N N . ASP A 1 162 ? 10.906 12.646 -7.729 1.00 67.88 162 ASP A N 1
ATOM 1303 C CA . ASP A 1 162 ? 9.648 12.464 -8.475 1.00 67.88 162 ASP A CA 1
ATOM 1304 C C . ASP A 1 162 ? 9.230 13.719 -9.274 1.00 67.88 162 ASP A C 1
ATOM 1306 O O . ASP A 1 162 ? 8.681 13.612 -10.367 1.00 67.88 162 ASP A O 1
ATOM 1310 N N . ASP A 1 163 ? 9.557 14.923 -8.792 1.00 69.19 163 ASP A N 1
ATOM 1311 C CA . ASP A 1 163 ? 9.336 16.205 -9.484 1.00 69.19 163 ASP A CA 1
ATOM 1312 C C . ASP A 1 163 ? 10.209 16.444 -10.714 1.00 69.19 163 ASP A C 1
ATOM 1314 O O . ASP A 1 163 ? 9.813 17.195 -11.611 1.00 69.19 163 ASP A O 1
ATOM 1318 N N . THR A 1 164 ? 11.426 15.908 -10.699 1.00 75.25 164 THR A N 1
ATOM 1319 C CA . THR A 1 164 ? 12.465 16.170 -11.703 1.00 75.25 164 THR A CA 1
ATOM 1320 C C . THR A 1 164 ? 12.660 14.996 -12.645 1.00 75.25 164 THR A C 1
ATOM 1322 O O . THR A 1 164 ? 13.306 15.161 -13.681 1.00 75.25 164 THR A O 1
ATOM 1325 N N . ALA A 1 165 ? 12.061 13.845 -12.334 1.00 78.50 165 ALA A N 1
ATOM 1326 C CA . ALA A 1 165 ? 12.114 12.660 -13.164 1.00 78.50 165 ALA A CA 1
ATOM 1327 C C . ALA A 1 165 ? 11.621 12.968 -14.587 1.00 78.50 165 ALA A C 1
ATOM 1329 O O . ALA A 1 165 ? 10.518 13.486 -14.801 1.00 78.50 165 ALA A O 1
ATOM 1330 N N . THR A 1 166 ? 12.419 12.629 -15.597 1.00 85.81 166 THR A N 1
ATOM 1331 C CA . THR A 1 166 ? 11.958 12.571 -16.990 1.00 85.81 166 THR A CA 1
ATOM 1332 C C . THR A 1 166 ? 10.866 11.503 -17.137 1.00 85.81 166 THR A C 1
ATOM 1334 O O . THR A 1 166 ? 10.616 10.721 -16.222 1.00 85.81 166 THR A O 1
ATOM 1337 N N . LEU A 1 167 ? 10.164 11.474 -18.275 1.00 85.69 167 LEU A N 1
ATOM 1338 C CA . LEU A 1 167 ? 9.184 10.409 -18.528 1.00 85.69 167 LEU A CA 1
ATOM 1339 C C . LEU A 1 167 ? 9.842 9.021 -18.460 1.00 85.69 167 LEU A C 1
ATOM 1341 O O . LEU A 1 167 ? 9.341 8.147 -17.770 1.00 85.69 167 LEU A O 1
ATOM 1345 N N . GLU A 1 168 ? 11.012 8.869 -19.081 1.00 87.12 168 GLU A N 1
ATOM 1346 C CA . GLU A 1 168 ? 11.799 7.630 -19.058 1.00 87.12 168 GLU A CA 1
ATOM 1347 C C . GLU A 1 168 ? 12.216 7.226 -17.634 1.00 87.12 168 GLU A C 1
ATOM 1349 O O . GLU A 1 168 ? 12.115 6.062 -17.257 1.00 87.12 168 GLU A O 1
ATOM 1354 N N . GLN A 1 169 ? 12.634 8.185 -16.802 1.00 85.50 169 GLN A N 1
ATOM 1355 C CA . GLN A 1 169 ? 12.973 7.916 -15.401 1.00 85.50 169 GLN A CA 1
ATOM 1356 C C . GLN A 1 169 ? 11.744 7.511 -14.578 1.00 85.50 169 GLN A C 1
ATOM 1358 O O . GLN A 1 169 ? 11.841 6.623 -13.732 1.00 85.50 169 GLN A O 1
ATOM 1363 N N . HIS A 1 170 ? 10.589 8.129 -14.839 1.00 84.75 170 HIS A N 1
ATOM 1364 C CA . HIS A 1 170 ? 9.326 7.748 -14.213 1.00 84.75 170 HIS A CA 1
ATOM 1365 C C . HIS A 1 170 ? 8.905 6.328 -14.630 1.00 84.75 170 HIS A C 1
ATOM 1367 O O . HIS A 1 170 ? 8.571 5.513 -13.776 1.00 84.75 170 HIS A O 1
ATOM 1373 N N . GLU A 1 171 ? 9.001 5.979 -15.914 1.00 86.94 171 GLU A N 1
ATOM 1374 C CA . GLU A 1 171 ? 8.738 4.618 -16.403 1.00 86.94 171 GLU A CA 1
ATOM 1375 C C . GLU A 1 171 ? 9.707 3.590 -15.803 1.00 86.94 171 GLU A C 1
ATOM 1377 O O . GLU A 1 171 ? 9.284 2.527 -15.345 1.00 86.94 171 GLU A O 1
ATOM 1382 N N . ALA A 1 172 ? 11.002 3.910 -15.723 1.00 86.69 172 ALA A N 1
ATOM 1383 C CA . ALA A 1 172 ? 11.991 3.057 -15.066 1.00 86.69 172 ALA A CA 1
ATOM 1384 C C . ALA A 1 172 ? 11.650 2.831 -13.583 1.00 86.69 172 ALA A C 1
ATOM 1386 O O . ALA A 1 172 ? 11.768 1.713 -13.077 1.00 86.69 172 ALA A O 1
ATOM 1387 N N . LYS A 1 173 ? 11.172 3.876 -12.902 1.00 85.25 173 LYS A N 1
ATOM 1388 C CA . LYS A 1 173 ? 10.708 3.817 -11.517 1.00 85.25 173 LYS A CA 1
ATOM 1389 C C . LYS A 1 173 ? 9.479 2.930 -11.353 1.00 85.25 173 LYS A C 1
ATOM 1391 O O . LYS A 1 173 ? 9.499 2.049 -10.496 1.00 85.25 173 LYS A O 1
ATOM 1396 N N . LEU A 1 174 ? 8.464 3.094 -12.198 1.00 87.44 174 LEU A N 1
ATOM 1397 C CA . LEU A 1 174 ? 7.269 2.245 -12.208 1.00 87.44 174 LEU A CA 1
ATOM 1398 C C . LEU A 1 174 ? 7.612 0.772 -12.444 1.00 87.44 174 LEU A C 1
ATOM 1400 O O . LEU A 1 174 ? 7.126 -0.098 -11.725 1.00 87.44 174 LEU A O 1
ATOM 1404 N N . ASN A 1 175 ? 8.490 0.493 -13.409 1.00 88.81 175 ASN A N 1
ATOM 1405 C CA . ASN A 1 175 ? 8.928 -0.865 -13.730 1.00 88.81 175 ASN A CA 1
ATOM 1406 C C . ASN A 1 175 ? 9.718 -1.504 -12.579 1.00 88.81 175 ASN A C 1
ATOM 1408 O O . ASN A 1 175 ? 9.574 -2.698 -12.296 1.00 88.81 175 ASN A O 1
ATOM 1412 N N . ALA A 1 176 ? 10.535 -0.707 -11.889 1.00 89.81 176 ALA A N 1
ATOM 1413 C CA . ALA A 1 176 ? 11.268 -1.164 -10.722 1.00 89.81 176 ALA A CA 1
ATOM 1414 C C . ALA A 1 176 ? 10.328 -1.468 -9.547 1.00 89.81 176 ALA A C 1
ATOM 1416 O O . ALA A 1 176 ? 10.546 -2.468 -8.863 1.00 89.81 176 ALA A O 1
ATOM 1417 N N . CYS A 1 177 ? 9.280 -0.664 -9.349 1.00 90.25 177 CYS A N 1
ATOM 1418 C CA . CYS A 1 177 ? 8.393 -0.717 -8.189 1.00 90.25 177 CYS A CA 1
ATOM 1419 C C . CYS A 1 177 ? 7.418 -1.913 -8.203 1.00 90.25 177 CYS A C 1
ATOM 1421 O O . CYS A 1 177 ? 6.461 -1.943 -8.987 1.00 90.25 177 CYS A O 1
ATOM 1423 N N . PRO A 1 178 ? 7.616 -2.917 -7.328 1.00 92.12 178 PRO A N 1
ATOM 1424 C CA . PRO A 1 178 ? 6.831 -4.149 -7.343 1.00 92.12 178 PRO A CA 1
ATOM 1425 C C . PRO A 1 178 ? 5.354 -3.895 -7.040 1.00 92.12 178 PRO A C 1
ATOM 1427 O O . PRO A 1 178 ? 5.013 -3.187 -6.093 1.00 92.12 178 PRO A O 1
ATOM 1430 N N . GLY A 1 179 ? 4.470 -4.448 -7.869 1.00 90.44 179 GLY A N 1
ATOM 1431 C CA . GLY A 1 179 ? 3.018 -4.302 -7.732 1.00 90.44 179 GLY A CA 1
ATOM 1432 C C . GLY A 1 179 ? 2.451 -2.913 -8.050 1.00 90.44 179 GLY A C 1
ATOM 1433 O O . GLY A 1 179 ? 1.230 -2.767 -8.054 1.00 90.44 179 GLY A O 1
ATOM 1434 N N . TYR A 1 180 ? 3.300 -1.913 -8.321 1.00 89.44 180 TYR A N 1
ATOM 1435 C CA . TYR A 1 180 ? 2.864 -0.585 -8.761 1.00 89.44 180 TYR A CA 1
ATOM 1436 C C . TYR A 1 180 ? 2.693 -0.508 -10.279 1.00 89.44 180 TYR A C 1
ATOM 1438 O O . TYR A 1 180 ? 1.818 0.202 -10.775 1.00 89.44 180 TYR A O 1
ATOM 1446 N N . ASN A 1 181 ? 3.509 -1.261 -11.023 1.00 85.31 181 ASN A N 1
ATOM 1447 C CA . ASN A 1 181 ? 3.308 -1.449 -12.454 1.00 85.31 181 ASN A CA 1
ATOM 1448 C C . ASN A 1 181 ? 1.916 -2.062 -12.702 1.00 85.31 181 ASN A C 1
ATOM 1450 O O . ASN A 1 181 ? 1.541 -3.012 -12.017 1.00 85.31 181 ASN A O 1
ATOM 1454 N N . HIS A 1 182 ? 1.158 -1.518 -13.658 1.00 89.81 182 HIS A N 1
ATOM 1455 C CA . HIS A 1 182 ? -0.280 -1.791 -13.869 1.00 89.81 182 HIS A CA 1
ATOM 1456 C C . HIS A 1 182 ? -1.222 -1.233 -12.791 1.00 89.81 182 HIS A C 1
ATOM 1458 O O . HIS A 1 182 ? -2.349 -1.704 -12.621 1.00 89.81 182 HIS A O 1
ATOM 1464 N N . GLY A 1 183 ? -0.744 -0.235 -12.053 1.00 91.69 183 GLY A N 1
ATOM 1465 C CA . GLY A 1 183 ? -1.526 0.595 -11.160 1.00 91.69 183 GLY A CA 1
ATOM 1466 C C . GLY A 1 183 ? -1.785 0.007 -9.775 1.00 91.69 183 GLY A C 1
ATOM 1467 O O . GLY A 1 183 ? -1.747 -1.203 -9.544 1.00 91.69 183 GLY A O 1
ATOM 1468 N N . VAL A 1 184 ? -2.096 0.901 -8.839 1.00 94.69 184 VAL A N 1
ATOM 1469 C CA . VAL A 1 184 ? -2.453 0.577 -7.455 1.00 94.69 184 VAL A CA 1
ATOM 1470 C C . VAL A 1 184 ? -3.749 1.265 -7.090 1.00 94.69 184 VAL A C 1
ATOM 1472 O O . VAL A 1 184 ? -3.951 2.435 -7.410 1.00 94.69 184 VAL A O 1
ATOM 1475 N N . ARG A 1 185 ? -4.607 0.566 -6.355 1.00 94.94 185 ARG A N 1
ATOM 1476 C CA . ARG A 1 185 ? -5.820 1.150 -5.790 1.00 94.94 185 ARG A CA 1
ATOM 1477 C C . ARG A 1 185 ? -5.846 1.016 -4.279 1.00 94.94 185 ARG A C 1
ATOM 1479 O O . ARG A 1 185 ? -5.621 -0.069 -3.758 1.00 94.94 185 ARG A O 1
ATOM 1486 N N . LEU A 1 186 ? -6.175 2.097 -3.585 1.00 95.19 186 LEU A N 1
ATOM 1487 C CA . LEU A 1 186 ? -6.465 2.110 -2.156 1.00 95.19 186 LEU A CA 1
ATOM 1488 C C . LEU A 1 186 ? -7.923 2.493 -1.949 1.00 95.19 186 LEU A C 1
ATOM 1490 O O . LEU A 1 186 ? -8.382 3.519 -2.447 1.00 95.19 186 LEU A O 1
ATOM 1494 N N . ARG A 1 187 ? -8.656 1.673 -1.205 1.00 95.44 187 ARG A N 1
ATOM 1495 C CA . ARG A 1 187 ? -10.087 1.866 -0.962 1.00 95.44 187 ARG A CA 1
ATOM 1496 C C . ARG A 1 187 ? -10.490 1.332 0.396 1.00 95.44 187 ARG A C 1
ATOM 1498 O O . ARG A 1 187 ? -9.813 0.488 0.975 1.00 95.44 187 ARG A O 1
ATOM 1505 N N . VAL A 1 188 ? -11.642 1.775 0.871 1.00 96.06 188 VAL A N 1
ATOM 1506 C CA . VAL A 1 188 ? -12.201 1.318 2.144 1.00 96.06 188 VAL A CA 1
ATOM 1507 C C . VAL A 1 188 ? -13.322 0.318 1.898 1.00 96.06 188 VAL A C 1
ATOM 1509 O O . VAL A 1 188 ? -14.087 0.460 0.946 1.00 96.06 188 VAL A O 1
ATOM 1512 N N . ASP A 1 189 ? -13.424 -0.687 2.761 1.00 95.56 189 ASP A N 1
ATOM 1513 C CA . ASP A 1 189 ? -14.454 -1.718 2.708 1.00 95.56 189 ASP A CA 1
ATOM 1514 C C . ASP A 1 189 ? -15.177 -1.847 4.065 1.00 95.56 189 ASP A C 1
ATOM 1516 O O . ASP A 1 189 ? -14.525 -2.134 5.079 1.00 95.56 189 ASP A O 1
ATOM 1520 N N . PRO A 1 190 ? -16.505 -1.619 4.118 1.00 95.44 190 PRO A N 1
ATOM 1521 C CA . PRO A 1 190 ? -17.362 -1.187 3.006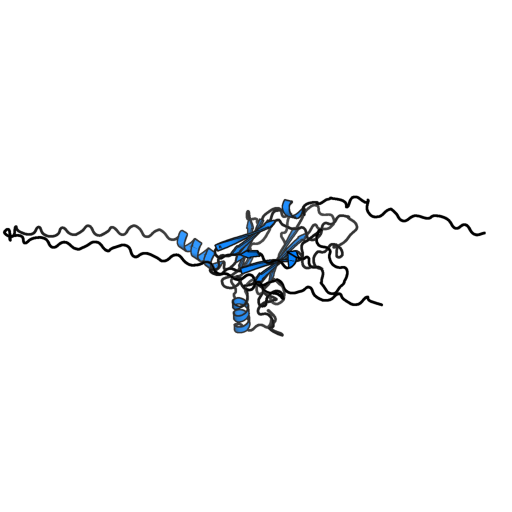 1.00 95.44 190 PRO A CA 1
ATOM 1522 C C . PRO A 1 190 ? -17.074 0.261 2.554 1.00 95.44 190 PRO A C 1
ATOM 1524 O O . PRO A 1 190 ? -16.647 1.075 3.384 1.00 95.44 190 PRO A O 1
ATOM 1527 N N . PRO A 1 191 ? -17.366 0.624 1.286 1.00 94.25 191 PRO A N 1
ATOM 1528 C CA . PRO A 1 191 ? -17.145 1.974 0.767 1.00 94.25 191 PRO A CA 1
ATOM 1529 C C . PRO A 1 191 ? -17.763 3.074 1.638 1.00 94.25 191 PRO A C 1
ATOM 1531 O O . PRO A 1 191 ? -18.734 2.863 2.375 1.00 94.25 191 PRO A O 1
ATOM 1534 N N . THR A 1 192 ? -17.177 4.267 1.589 1.00 92.75 192 THR A N 1
ATOM 1535 C CA . THR A 1 192 ? -17.678 5.452 2.292 1.00 92.75 192 THR A CA 1
ATOM 1536 C C . THR A 1 192 ? -17.243 6.716 1.572 1.00 92.75 192 THR A C 1
ATOM 1538 O O . THR A 1 192 ? -16.151 6.790 1.027 1.00 92.75 192 THR A O 1
ATOM 1541 N N . ASP A 1 193 ? -18.102 7.722 1.630 1.00 91.75 193 ASP A N 1
ATOM 1542 C CA . ASP A 1 193 ? -17.833 9.121 1.297 1.00 91.75 193 ASP A CA 1
ATOM 1543 C C . ASP A 1 193 ? -16.768 9.775 2.199 1.00 91.75 193 ASP A C 1
ATOM 1545 O O . ASP A 1 193 ? -16.226 10.816 1.854 1.00 91.75 193 ASP A O 1
ATOM 1549 N N . ASN A 1 194 ? -16.457 9.172 3.350 1.00 89.94 194 ASN A N 1
ATOM 1550 C CA . ASN A 1 194 ? -15.520 9.709 4.332 1.00 89.94 194 ASN A CA 1
ATOM 1551 C C . ASN A 1 194 ? -14.038 9.555 3.972 1.00 89.94 194 ASN A C 1
ATOM 1553 O O . ASN A 1 194 ? -13.179 10.213 4.550 1.00 89.94 194 ASN A O 1
ATOM 1557 N N . CYS A 1 195 ? -13.729 8.604 3.102 1.00 92.56 195 CYS A N 1
ATOM 1558 C CA . CYS A 1 195 ? -12.367 8.224 2.784 1.00 92.56 195 CYS A CA 1
ATOM 1559 C C . CYS A 1 195 ? -12.293 8.080 1.266 1.00 92.56 195 CYS A C 1
ATOM 1561 O O . CYS A 1 195 ? -12.915 7.159 0.730 1.00 92.56 195 CYS A O 1
ATOM 1563 N N . PRO A 1 196 ? -11.586 8.977 0.565 1.00 90.62 196 PRO A N 1
ATOM 1564 C CA . PRO A 1 196 ? -11.544 8.935 -0.887 1.00 90.62 196 PRO A CA 1
ATOM 1565 C C . PRO A 1 196 ? -10.880 7.645 -1.369 1.00 90.62 196 PRO A C 1
ATOM 1567 O O . PRO A 1 196 ? -9.862 7.227 -0.835 1.00 90.62 196 PRO A O 1
ATOM 1570 N N . GLU A 1 197 ? -11.427 7.027 -2.411 1.00 92.12 197 GLU A N 1
ATOM 1571 C CA . GLU A 1 197 ? -10.684 6.002 -3.138 1.00 92.12 197 GLU A CA 1
ATOM 1572 C C . GLU A 1 197 ? -9.513 6.653 -3.886 1.00 92.12 197 GLU A C 1
ATOM 1574 O O . GLU A 1 197 ? -9.654 7.716 -4.501 1.00 92.12 197 GLU A O 1
ATOM 1579 N N . ILE A 1 198 ? -8.356 6.000 -3.841 1.00 91.06 198 ILE A N 1
ATOM 1580 C CA . ILE A 1 198 ? -7.170 6.386 -4.595 1.00 91.06 198 ILE A CA 1
ATOM 1581 C C . ILE A 1 198 ? -6.963 5.335 -5.666 1.00 91.06 198 ILE A C 1
ATOM 1583 O O . ILE A 1 198 ? -6.870 4.150 -5.361 1.00 91.06 198 ILE A O 1
ATOM 1587 N N . LEU A 1 199 ? -6.837 5.781 -6.905 1.00 92.00 199 LEU A N 1
ATOM 1588 C CA . LEU A 1 199 ? -6.423 4.956 -8.023 1.00 92.00 199 LEU A CA 1
ATOM 1589 C C . LEU A 1 199 ? -5.213 5.633 -8.655 1.00 92.00 199 LEU A C 1
ATOM 1591 O O . LEU A 1 199 ? -5.305 6.784 -9.077 1.00 92.00 199 LEU A O 1
ATOM 1595 N N . CYS A 1 200 ? -4.089 4.930 -8.638 1.00 90.31 200 CYS A N 1
ATOM 1596 C CA . CYS A 1 200 ? -2.840 5.312 -9.268 1.00 90.31 200 CYS A CA 1
ATOM 1597 C C . CYS A 1 200 ? -2.686 4.449 -10.516 1.00 90.31 200 CYS A C 1
ATOM 1599 O O . CYS A 1 200 ? -2.512 3.242 -10.384 1.00 90.31 200 CYS A O 1
ATOM 1601 N N . HIS A 1 201 ? -2.726 5.029 -11.708 1.00 86.44 201 HIS A N 1
ATOM 1602 C CA . HIS A 1 201 ? -2.591 4.277 -12.961 1.00 86.44 201 HIS A CA 1
ATOM 1603 C C . HIS A 1 201 ? -1.135 4.003 -13.355 1.00 86.44 201 HIS A C 1
ATOM 1605 O O . HIS A 1 201 ? -0.884 3.346 -14.359 1.00 86.44 201 HIS A O 1
ATOM 1611 N N . GLY A 1 202 ? -0.166 4.525 -12.596 1.00 78.75 202 GLY A N 1
ATOM 1612 C CA . GLY A 1 202 ? 1.239 4.471 -12.998 1.00 78.75 202 GLY A CA 1
ATOM 1613 C C . GLY A 1 202 ? 1.489 5.288 -14.264 1.00 78.75 202 GLY A C 1
ATOM 1614 O O . GLY A 1 202 ? 2.156 4.833 -15.183 1.00 78.75 202 GLY A O 1
ATOM 1615 N N . ILE A 1 203 ? 0.901 6.482 -14.341 1.00 80.38 203 ILE A N 1
ATOM 1616 C CA . ILE A 1 203 ? 1.118 7.421 -15.442 1.00 80.38 203 ILE A CA 1
ATOM 1617 C C . ILE A 1 203 ? 1.680 8.709 -14.846 1.00 80.38 203 ILE A C 1
ATOM 1619 O O . ILE A 1 203 ? 1.176 9.207 -13.835 1.00 80.38 203 ILE A O 1
ATOM 1623 N N . LYS A 1 204 ? 2.702 9.272 -15.495 1.00 75.19 204 LYS A N 1
ATOM 1624 C CA . LYS A 1 204 ? 3.288 10.548 -15.084 1.00 75.19 204 LYS A CA 1
ATOM 1625 C C . LYS A 1 204 ? 2.220 11.649 -15.059 1.00 75.19 204 LYS A C 1
ATOM 1627 O O . LYS A 1 204 ? 1.477 11.829 -16.022 1.00 75.19 204 LYS A O 1
ATOM 1632 N N . GLY A 1 205 ? 2.169 12.413 -13.973 1.00 71.81 205 GLY A N 1
ATOM 1633 C CA . GLY A 1 205 ? 1.191 13.474 -13.732 1.00 71.81 205 GLY A CA 1
ATOM 1634 C C . GLY A 1 205 ? -0.151 13.005 -13.158 1.00 71.81 205 GLY A C 1
ATOM 1635 O O . GLY A 1 205 ? -1.031 13.843 -12.948 1.00 71.81 205 GLY A O 1
ATOM 1636 N N . ASP A 1 206 ? -0.324 11.709 -12.881 1.00 78.25 206 ASP A N 1
ATOM 1637 C CA . ASP A 1 206 ? -1.503 11.206 -12.172 1.00 78.25 206 ASP A CA 1
ATOM 1638 C C . ASP A 1 206 ? -1.546 11.719 -10.714 1.00 78.25 206 ASP A C 1
ATOM 1640 O O . ASP A 1 206 ? -0.577 12.256 -10.170 1.00 78.25 206 ASP A O 1
ATOM 1644 N N . LYS A 1 207 ? -2.685 11.544 -10.037 1.00 74.88 207 LYS A N 1
ATOM 1645 C CA . LYS A 1 207 ? -2.922 11.941 -8.641 1.00 74.88 207 LYS A CA 1
ATOM 1646 C C . LYS A 1 207 ? -1.859 11.422 -7.674 1.00 74.88 207 LYS A C 1
ATOM 1648 O O . LYS A 1 207 ? -1.661 12.048 -6.631 1.00 74.88 207 LYS A O 1
ATOM 1653 N N . CYS A 1 208 ? -1.208 10.314 -8.016 1.00 79.50 208 CYS A N 1
ATOM 1654 C CA . CYS A 1 208 ? -0.175 9.684 -7.207 1.00 79.50 208 CYS A CA 1
ATOM 1655 C C . CYS A 1 208 ? 1.257 10.113 -7.558 1.00 79.50 208 CYS A C 1
ATOM 1657 O O . CYS A 1 208 ? 2.178 9.759 -6.832 1.00 79.50 208 CYS A O 1
ATOM 1659 N N . ASP A 1 209 ? 1.430 10.916 -8.610 1.00 70.75 209 ASP A N 1
ATOM 1660 C CA . ASP A 1 209 ? 2.709 11.465 -9.079 1.00 70.75 209 ASP A CA 1
ATOM 1661 C C . ASP A 1 209 ? 2.875 12.946 -8.675 1.00 70.75 209 ASP A C 1
ATOM 1663 O O . ASP A 1 209 ? 3.529 13.752 -9.339 1.00 70.75 209 ASP A O 1
ATOM 1667 N N . LYS A 1 210 ? 2.213 13.377 -7.590 1.00 59.91 210 LYS A N 1
ATOM 1668 C CA . LYS A 1 210 ? 2.216 14.786 -7.173 1.00 59.91 210 LYS A CA 1
ATOM 1669 C C . LYS A 1 210 ? 3.570 15.203 -6.597 1.00 59.91 210 LYS A C 1
ATOM 1671 O O . LYS A 1 210 ? 3.756 15.195 -5.386 1.00 59.91 210 LYS A O 1
ATOM 1676 N N . LYS A 1 211 ? 4.436 15.685 -7.491 1.00 53.78 211 LYS A N 1
ATOM 1677 C CA . LYS A 1 211 ? 5.611 16.571 -7.374 1.00 53.78 211 LYS A CA 1
ATOM 1678 C C . LYS A 1 211 ? 6.503 16.471 -6.119 1.00 53.78 211 LYS A C 1
ATOM 1680 O O . LYS A 1 211 ? 7.697 16.387 -6.277 1.00 53.78 211 LYS A O 1
ATOM 1685 N N . TYR A 1 212 ? 6.026 16.459 -4.881 1.00 45.09 212 TYR A N 1
ATOM 1686 C CA . TYR A 1 212 ? 6.916 16.394 -3.702 1.00 45.09 212 TYR A CA 1
ATOM 1687 C C . TYR A 1 212 ? 6.318 15.691 -2.500 1.00 45.09 212 TYR A C 1
ATOM 1689 O O . TYR A 1 212 ? 6.883 15.751 -1.406 1.00 45.09 212 TYR A O 1
ATOM 1697 N N . LYS A 1 213 ? 5.131 15.108 -2.652 1.00 58.62 213 LYS A N 1
ATOM 1698 C CA . LYS A 1 213 ? 4.461 14.480 -1.533 1.00 58.62 213 LYS A CA 1
ATOM 1699 C C . LYS A 1 213 ? 3.954 13.130 -1.982 1.00 58.62 213 LYS A C 1
ATOM 1701 O O . LYS A 1 213 ? 3.263 13.061 -3.000 1.00 58.62 213 LYS A O 1
ATOM 1706 N N . PRO A 1 214 ? 4.261 12.085 -1.207 1.00 62.62 214 PRO A N 1
ATOM 1707 C CA . PRO A 1 214 ? 3.495 10.867 -1.281 1.00 62.62 214 PRO A CA 1
ATOM 1708 C C . PRO A 1 214 ? 2.003 11.180 -1.358 1.00 62.62 214 PRO A C 1
ATOM 1710 O O . PRO A 1 214 ? 1.536 12.179 -0.790 1.00 62.62 214 PRO A O 1
ATOM 1713 N N . ALA A 1 215 ? 1.258 10.342 -2.066 1.00 72.25 215 ALA A N 1
ATOM 1714 C CA . ALA A 1 215 ? -0.172 10.531 -2.192 1.00 72.25 215 ALA A CA 1
ATOM 1715 C C . ALA A 1 215 ? -0.797 10.235 -0.819 1.00 72.25 215 ALA A C 1
ATOM 1717 O O . ALA A 1 215 ? -1.095 9.087 -0.510 1.00 72.25 215 ALA A O 1
ATOM 1718 N N . SER A 1 216 ? -0.892 11.269 0.022 1.00 81.25 216 SER A N 1
ATOM 1719 C CA . SER A 1 216 ? -1.307 11.202 1.421 1.00 81.25 216 SER A CA 1
ATOM 1720 C C . SER A 1 216 ? -2.739 11.693 1.561 1.00 81.25 216 SER A C 1
ATOM 1722 O O . SER A 1 216 ? -3.107 12.759 1.057 1.00 81.25 216 SER A O 1
ATOM 1724 N N . PHE A 1 217 ? -3.549 10.899 2.245 1.00 85.50 217 PHE A N 1
ATOM 1725 C CA . PHE A 1 217 ? -4.981 11.096 2.373 1.00 85.50 217 PHE A CA 1
ATOM 1726 C C . PHE A 1 217 ? -5.392 10.901 3.821 1.00 85.50 217 PHE A C 1
ATOM 1728 O O . PHE A 1 217 ? -4.763 10.168 4.583 1.00 85.50 217 PHE A O 1
ATOM 1735 N N . THR A 1 218 ? -6.449 11.598 4.213 1.00 88.38 218 THR A N 1
ATOM 1736 C CA . THR A 1 218 ? -7.035 11.516 5.549 1.00 88.38 218 THR A CA 1
ATOM 1737 C C . THR A 1 218 ? -8.519 11.236 5.394 1.00 88.38 218 THR A C 1
ATOM 1739 O O . THR A 1 218 ? -9.155 11.768 4.489 1.00 88.38 218 THR A O 1
ATOM 1742 N N . CYS A 1 219 ? -9.051 10.370 6.247 1.00 90.19 219 CYS A N 1
ATOM 1743 C CA . CYS A 1 219 ? -10.486 10.206 6.406 1.00 90.19 219 CYS A CA 1
ATOM 1744 C C . CYS A 1 219 ? -11.035 11.315 7.315 1.00 90.19 219 CYS A C 1
ATOM 1746 O O . CYS A 1 219 ? -10.519 11.502 8.418 1.00 90.19 219 CYS A O 1
ATOM 1748 N N . ASP A 1 220 ? -12.092 12.006 6.889 1.00 86.12 220 ASP A N 1
ATOM 1749 C CA . ASP A 1 220 ? -12.596 13.223 7.557 1.00 86.12 220 ASP A CA 1
ATOM 1750 C C . ASP A 1 220 ? -13.418 12.954 8.839 1.00 86.12 220 ASP A C 1
ATOM 1752 O O . ASP A 1 220 ? -13.760 13.866 9.589 1.00 86.12 220 ASP A O 1
ATOM 1756 N N . ARG A 1 221 ? -13.757 11.690 9.104 1.00 87.00 221 ARG A N 1
ATOM 1757 C CA . ARG A 1 221 ? -14.570 11.208 10.237 1.00 87.00 221 ARG A CA 1
ATOM 1758 C C . ARG A 1 221 ? -13.964 9.947 10.851 1.00 87.00 221 ARG A C 1
ATOM 1760 O O . ARG A 1 221 ? -13.153 9.291 10.186 1.00 87.00 221 ARG A O 1
ATOM 1767 N N . PRO A 1 222 ? -14.395 9.571 12.074 1.00 87.44 222 PRO A N 1
ATOM 1768 C CA . PRO A 1 222 ? -13.975 8.341 12.729 1.00 87.44 222 PRO A CA 1
ATOM 1769 C C . PRO A 1 222 ? -13.983 7.115 11.812 1.00 87.44 222 PRO A C 1
ATOM 1771 O O . PRO A 1 222 ? -14.949 6.854 11.093 1.00 87.44 222 PRO A O 1
ATOM 1774 N N . PHE A 1 223 ? -12.885 6.369 11.861 1.00 89.31 223 PHE A N 1
ATOM 1775 C CA . PHE A 1 223 ? -12.628 5.226 11.001 1.00 89.31 223 PHE A CA 1
ATOM 1776 C C . PHE A 1 223 ? -12.758 3.904 11.775 1.00 89.31 223 PHE A C 1
ATOM 1778 O O . PHE A 1 223 ? -12.154 3.741 12.832 1.00 89.31 223 PHE A O 1
ATOM 1785 N N . ASN A 1 224 ? -13.532 2.952 11.243 1.00 91.38 224 ASN A N 1
ATOM 1786 C CA . ASN A 1 224 ? -13.765 1.626 11.838 1.00 91.38 224 ASN A CA 1
ATOM 1787 C C . ASN A 1 224 ? -14.000 0.527 10.777 1.00 91.38 224 ASN A C 1
ATOM 1789 O O . ASN A 1 224 ? -14.875 -0.330 10.924 1.00 91.38 224 ASN A O 1
ATOM 1793 N N . LYS A 1 225 ? -13.284 0.605 9.654 1.00 94.38 225 LYS A N 1
ATOM 1794 C CA . LYS A 1 225 ? -13.510 -0.228 8.463 1.00 94.38 225 LYS A CA 1
ATOM 1795 C C . LYS A 1 225 ? -12.236 -0.958 8.044 1.00 94.38 225 LYS A C 1
ATOM 1797 O O . LYS A 1 225 ? -11.205 -0.805 8.676 1.00 94.38 225 LYS A O 1
ATOM 1802 N N . SER A 1 226 ? -12.276 -1.758 6.978 1.00 96.00 226 SER A N 1
ATOM 1803 C CA . SER A 1 226 ? -11.043 -2.307 6.393 1.00 96.00 226 SER A CA 1
ATOM 1804 C C . SER A 1 226 ? -10.466 -1.344 5.358 1.00 96.00 226 SER A C 1
ATOM 1806 O O . SER A 1 226 ? -11.218 -0.793 4.557 1.00 96.00 226 SER A O 1
ATOM 1808 N N . LEU A 1 227 ? -9.147 -1.180 5.330 1.00 96.56 227 LEU A N 1
ATOM 1809 C CA . LEU A 1 227 ? -8.447 -0.532 4.221 1.00 96.56 227 LEU A CA 1
ATOM 1810 C C . LEU A 1 227 ? -7.894 -1.610 3.292 1.00 96.56 227 LEU A C 1
ATOM 1812 O O . LEU A 1 227 ? -7.296 -2.585 3.742 1.00 96.56 227 LEU A O 1
ATOM 1816 N N . ILE A 1 228 ? -8.122 -1.453 1.997 1.00 97.56 228 ILE A N 1
ATOM 1817 C CA . ILE A 1 228 ? -7.741 -2.421 0.978 1.00 97.56 228 ILE A CA 1
ATOM 1818 C C . ILE A 1 228 ? -6.804 -1.756 -0.019 1.00 97.56 228 ILE A C 1
ATOM 1820 O O . ILE A 1 228 ? -7.158 -0.736 -0.607 1.00 97.56 228 ILE A O 1
ATOM 1824 N N . MET A 1 229 ? -5.645 -2.372 -0.225 1.00 97.06 229 MET A N 1
ATOM 1825 C CA . MET A 1 229 ? -4.697 -2.078 -1.291 1.00 97.06 229 MET A CA 1
ATOM 1826 C C . MET A 1 229 ? -4.797 -3.170 -2.357 1.00 97.06 229 MET A C 1
ATOM 1828 O O . MET A 1 229 ? -4.607 -4.343 -2.054 1.00 97.06 229 MET A O 1
ATOM 1832 N N . ASP A 1 230 ? -5.098 -2.802 -3.594 1.00 97.56 230 ASP A N 1
ATOM 1833 C CA . ASP A 1 230 ? -5.074 -3.687 -4.757 1.00 97.56 230 ASP A CA 1
ATOM 1834 C C . ASP A 1 230 ? -3.832 -3.345 -5.604 1.00 97.56 230 ASP A C 1
ATOM 1836 O O . ASP A 1 230 ? -3.740 -2.236 -6.130 1.00 97.56 230 ASP A O 1
ATOM 1840 N N . LEU A 1 231 ? -2.883 -4.277 -5.723 1.00 96.69 231 LEU A N 1
ATOM 1841 C CA . LEU A 1 231 ? -1.697 -4.183 -6.592 1.00 96.69 231 LEU A CA 1
ATOM 1842 C C . LEU A 1 231 ? -2.026 -4.668 -8.009 1.00 96.69 231 LEU A C 1
ATOM 1844 O O . LEU A 1 231 ? -2.831 -5.590 -8.145 1.00 96.69 231 LEU A O 1
ATOM 1848 N N . CYS A 1 232 ? -1.377 -4.118 -9.039 1.00 95.56 232 CYS A N 1
ATOM 1849 C CA . CYS A 1 232 ? -1.645 -4.410 -10.457 1.00 95.56 232 CYS A CA 1
ATOM 1850 C C . CYS A 1 232 ? -3.135 -4.298 -10.838 1.00 95.56 232 CYS A C 1
ATOM 1852 O O . CYS A 1 232 ? -3.715 -5.201 -11.453 1.00 95.56 232 CYS A O 1
ATOM 1854 N N . VAL A 1 233 ? -3.781 -3.204 -10.433 1.00 95.19 233 VAL A N 1
ATOM 1855 C CA . VAL A 1 233 ? -5.239 -3.030 -10.524 1.00 95.19 233 VAL A CA 1
ATOM 1856 C C . VAL A 1 233 ? -5.795 -3.102 -11.950 1.00 95.19 233 VAL A C 1
ATOM 1858 O O . VAL A 1 233 ? -6.926 -3.554 -12.123 1.00 95.19 233 VAL A O 1
ATOM 1861 N N . ASP A 1 234 ? -5.032 -2.748 -12.983 1.00 93.06 234 ASP A N 1
ATOM 1862 C CA . ASP A 1 234 ? -5.514 -2.834 -14.367 1.00 93.06 234 ASP A CA 1
ATOM 1863 C C . ASP A 1 234 ? -5.921 -4.268 -14.736 1.00 93.06 234 ASP A C 1
ATOM 1865 O O . ASP A 1 234 ? -6.884 -4.471 -15.475 1.00 93.06 234 ASP A O 1
ATOM 1869 N N . ARG A 1 235 ? -5.264 -5.281 -14.151 1.00 91.06 235 ARG A N 1
ATOM 1870 C CA . ARG A 1 235 ? -5.641 -6.691 -14.334 1.00 91.06 235 ARG A CA 1
ATOM 1871 C C . ARG A 1 235 ? -6.977 -7.016 -13.681 1.00 91.06 235 ARG A C 1
ATOM 1873 O O . ARG A 1 235 ? -7.782 -7.739 -14.265 1.00 91.06 235 ARG A O 1
ATOM 1880 N N . LEU A 1 236 ? -7.237 -6.462 -12.496 1.00 91.75 236 LEU A N 1
ATOM 1881 C CA . LEU A 1 236 ? -8.543 -6.573 -11.850 1.00 91.75 236 LEU A CA 1
ATOM 1882 C C . LEU A 1 236 ? -9.628 -5.928 -12.722 1.00 91.75 236 LEU A C 1
ATOM 1884 O O . LEU A 1 236 ? -10.671 -6.542 -12.946 1.00 91.75 236 LEU A O 1
ATOM 1888 N N . LEU A 1 237 ? -9.382 -4.718 -13.227 1.00 91.88 237 LEU A N 1
ATOM 1889 C CA . LEU A 1 237 ? -10.334 -3.998 -14.076 1.00 91.88 237 LEU A CA 1
ATOM 1890 C C . LEU A 1 237 ? -10.592 -4.749 -15.388 1.00 91.88 237 LEU A C 1
ATOM 1892 O O . LEU A 1 237 ? -11.746 -4.918 -15.781 1.00 91.88 237 LEU A O 1
ATOM 1896 N N . GLN A 1 238 ? -9.544 -5.284 -16.015 1.00 91.44 238 GLN A N 1
ATOM 1897 C CA . GLN A 1 238 ? -9.661 -6.118 -17.206 1.00 91.44 238 GLN A CA 1
ATOM 1898 C C . GLN A 1 238 ? -10.481 -7.383 -16.924 1.00 91.44 238 GLN A C 1
ATOM 1900 O O . GLN A 1 238 ? -11.401 -7.697 -17.678 1.00 91.44 238 GLN A O 1
ATOM 1905 N N . ALA A 1 239 ? -10.205 -8.091 -15.825 1.00 88.75 239 ALA A N 1
ATOM 1906 C CA . ALA A 1 239 ? -10.965 -9.278 -15.442 1.00 88.75 239 ALA A CA 1
ATOM 1907 C C . ALA A 1 239 ? -12.449 -8.952 -15.201 1.00 88.75 239 ALA A C 1
ATOM 1909 O O . ALA A 1 239 ? -13.325 -9.679 -15.668 1.00 88.75 239 ALA A O 1
ATOM 1910 N N . GLN A 1 240 ? -12.749 -7.834 -14.532 1.00 91.19 240 GLN A N 1
ATOM 1911 C CA . GLN A 1 240 ? -14.123 -7.364 -14.336 1.00 91.19 240 GLN A CA 1
ATOM 1912 C C . GLN A 1 240 ? -14.814 -7.039 -15.662 1.00 91.19 240 GLN A C 1
ATOM 1914 O O . GLN A 1 240 ? -15.975 -7.402 -15.847 1.00 91.19 240 GLN A O 1
ATOM 1919 N N . GLN A 1 241 ? -14.102 -6.411 -16.597 1.00 91.88 241 GLN A N 1
ATOM 1920 C CA . GLN A 1 241 ? -14.629 -6.109 -17.922 1.00 91.88 241 GLN A CA 1
ATOM 1921 C C . GLN A 1 241 ? -14.942 -7.389 -18.706 1.00 91.88 241 GLN A C 1
ATOM 1923 O O . GLN A 1 241 ? -16.014 -7.485 -19.299 1.00 91.88 241 GLN A O 1
ATOM 1928 N N . LEU A 1 242 ? -14.067 -8.400 -18.652 1.00 88.94 242 LEU A N 1
ATOM 1929 C CA . LEU A 1 242 ? -14.298 -9.692 -19.306 1.00 88.94 242 LEU A CA 1
ATOM 1930 C C . LEU A 1 242 ? -15.533 -10.417 -18.754 1.00 88.94 242 LEU A C 1
ATOM 1932 O O . LEU A 1 242 ? -16.271 -11.026 -19.523 1.00 88.94 242 LEU A O 1
ATOM 1936 N N . LEU A 1 243 ? -15.788 -10.317 -17.445 1.00 88.31 243 LEU A N 1
ATOM 1937 C CA . LEU A 1 243 ? -16.976 -10.898 -16.805 1.00 88.31 243 LEU A CA 1
ATOM 1938 C C . LEU A 1 243 ? -18.279 -10.166 -17.159 1.00 88.31 243 LEU A C 1
ATOM 1940 O O . LEU A 1 243 ? -19.355 -10.748 -17.040 1.00 88.31 243 LEU A O 1
ATOM 1944 N N . GLN A 1 244 ? -18.195 -8.901 -17.575 1.00 89.19 244 GLN A N 1
ATOM 1945 C CA . GLN A 1 244 ? -19.348 -8.110 -18.013 1.00 89.19 244 GLN A CA 1
ATOM 1946 C C . GLN A 1 244 ? -19.648 -8.267 -19.506 1.00 89.19 244 GLN A C 1
ATOM 1948 O O . GLN A 1 244 ? -20.730 -7.877 -19.950 1.00 89.19 244 GLN A O 1
ATOM 1953 N N . MET A 1 245 ? -18.723 -8.824 -20.295 1.00 83.75 245 MET A N 1
ATOM 1954 C CA . MET A 1 245 ? -18.997 -9.077 -21.705 1.00 83.75 245 MET A CA 1
ATOM 1955 C C . MET A 1 245 ? -20.108 -10.130 -21.824 1.00 83.75 245 MET A C 1
ATOM 1957 O O . MET A 1 245 ? -20.038 -11.170 -21.162 1.00 83.75 245 MET A O 1
ATOM 1961 N N . PRO A 1 246 ? -21.143 -9.892 -22.652 1.00 83.56 246 PRO A N 1
ATOM 1962 C CA . PRO A 1 246 ? -22.181 -10.884 -22.874 1.00 83.56 246 PRO A CA 1
ATOM 1963 C C . PRO A 1 246 ? -21.525 -12.157 -23.405 1.00 83.56 246 PRO A C 1
ATOM 1965 O O . PRO A 1 246 ? -20.780 -12.108 -24.386 1.00 83.56 246 PRO A O 1
ATOM 1968 N N . SER A 1 247 ? -21.790 -13.287 -22.739 1.00 84.44 247 SER A N 1
ATOM 1969 C CA . SER A 1 247 ? -21.343 -14.598 -23.214 1.00 84.44 247 SER A CA 1
ATOM 1970 C C . SER A 1 247 ? -21.718 -14.716 -24.693 1.00 84.44 247 SER A C 1
ATOM 1972 O O . SER A 1 247 ? -22.877 -14.421 -25.020 1.00 84.44 247 SER A O 1
ATOM 1974 N N . PRO A 1 248 ? -20.777 -15.063 -25.597 1.00 81.38 248 PRO A N 1
ATOM 1975 C CA . PRO A 1 248 ? -21.095 -15.189 -27.009 1.00 81.38 248 PRO A CA 1
ATOM 1976 C C . PRO A 1 248 ? -22.299 -16.117 -27.118 1.00 81.38 248 PRO A C 1
ATOM 1978 O O . PRO A 1 248 ? -22.260 -17.249 -26.631 1.00 81.38 248 PRO A O 1
ATOM 1981 N N . SER A 1 249 ? -23.399 -15.594 -27.675 1.00 81.94 249 SER A N 1
ATOM 1982 C CA . SER A 1 249 ? -24.605 -16.394 -27.875 1.00 81.94 249 SER A CA 1
ATOM 1983 C C . SER A 1 249 ? -24.176 -17.678 -28.571 1.00 81.94 249 SER A C 1
ATOM 1985 O O . SER A 1 249 ? -23.421 -17.567 -29.542 1.00 81.94 249 SER A O 1
ATOM 1987 N N . PRO A 1 250 ? -24.574 -18.864 -28.068 1.00 78.56 250 PRO A N 1
ATOM 1988 C CA . PRO A 1 250 ? -24.143 -20.128 -28.639 1.00 78.56 250 PRO A CA 1
ATOM 1989 C C . PRO A 1 250 ? -24.437 -20.065 -30.128 1.00 78.56 250 PRO A C 1
ATOM 1991 O O . PRO A 1 250 ? -25.595 -19.989 -30.544 1.00 78.56 250 PRO A O 1
ATOM 1994 N N . GLN A 1 251 ? -23.370 -19.977 -30.920 1.00 77.19 251 GLN A N 1
ATOM 1995 C CA . GLN A 1 251 ? -23.478 -19.909 -32.360 1.00 77.19 251 GLN A CA 1
ATOM 1996 C C . GLN A 1 251 ? -24.118 -21.237 -32.731 1.00 77.19 251 GLN A C 1
ATOM 1998 O O . GLN A 1 251 ? -23.512 -22.283 -32.489 1.00 77.19 251 GLN A O 1
ATOM 2003 N N . LEU A 1 252 ? -25.383 -21.194 -33.170 1.00 76.81 252 LEU A N 1
ATOM 2004 C CA . LEU A 1 252 ? -26.133 -22.391 -33.524 1.00 76.81 252 LEU A CA 1
ATOM 2005 C C . LEU A 1 252 ? -25.234 -23.183 -34.457 1.00 76.81 252 LEU A C 1
ATOM 2007 O O . LEU A 1 252 ? -24.914 -22.713 -35.551 1.00 76.81 252 LEU A O 1
ATOM 2011 N N . THR A 1 253 ? -24.746 -24.328 -33.975 1.00 74.06 253 THR A N 1
ATOM 2012 C CA . THR A 1 253 ? -23.934 -25.216 -34.792 1.00 74.06 253 THR A CA 1
ATOM 2013 C C . THR A 1 253 ? -24.781 -25.471 -36.029 1.00 74.06 253 THR A C 1
ATOM 2015 O O . THR A 1 253 ? -25.930 -25.897 -35.852 1.00 74.06 253 THR A O 1
ATOM 2018 N N . PRO A 1 254 ? -24.312 -25.114 -37.242 1.00 77.00 254 PRO A N 1
ATOM 2019 C CA . PRO A 1 254 ? -25.121 -25.278 -38.435 1.00 77.00 254 PRO A CA 1
ATOM 2020 C C . PRO A 1 254 ? -25.592 -26.724 -38.435 1.00 77.00 254 PRO A C 1
ATOM 2022 O O . PRO A 1 254 ? -24.771 -27.640 -38.341 1.00 77.00 254 PRO A O 1
ATOM 2025 N N . THR A 1 255 ? -26.915 -26.914 -38.411 1.00 78.81 255 THR A N 1
ATOM 2026 C CA . THR A 1 255 ? -27.509 -28.245 -38.460 1.00 78.81 255 THR A CA 1
ATOM 2027 C C . THR A 1 255 ? -26.837 -28.963 -39.621 1.00 78.81 255 THR A C 1
ATOM 2029 O O . THR A 1 255 ? -26.821 -28.389 -40.714 1.00 78.81 255 THR A O 1
ATOM 2032 N N . PRO A 1 256 ? -26.208 -30.134 -39.400 1.00 76.06 256 PRO A N 1
ATOM 2033 C CA . PRO A 1 256 ? -25.491 -30.812 -40.464 1.00 76.06 256 PRO A CA 1
ATOM 2034 C C . PRO A 1 256 ? -26.448 -30.959 -41.642 1.00 76.06 256 PRO A C 1
ATOM 2036 O O . PRO A 1 256 ? -27.521 -31.550 -41.502 1.00 76.06 256 PRO A O 1
ATOM 2039 N N . THR A 1 257 ? -26.092 -30.351 -42.777 1.00 77.25 257 THR A N 1
ATOM 2040 C CA . THR A 1 257 ? -26.837 -30.506 -44.024 1.00 77.25 257 THR A CA 1
ATOM 2041 C C . THR A 1 257 ? -27.021 -32.004 -44.245 1.00 77.25 257 THR A C 1
ATOM 2043 O O . THR A 1 257 ? -26.022 -32.730 -44.160 1.00 77.25 257 THR A O 1
ATOM 2046 N N . PRO A 1 258 ? -28.256 -32.492 -44.470 1.00 74.25 258 PRO A N 1
ATOM 2047 C CA . PRO A 1 258 ? -28.497 -33.913 -44.658 1.00 74.25 258 PRO A CA 1
ATOM 2048 C C . PRO A 1 258 ? -27.553 -34.416 -45.746 1.00 74.25 258 PRO A C 1
ATOM 2050 O O . PRO A 1 258 ? -27.588 -33.953 -46.886 1.00 74.25 258 PRO A O 1
ATOM 2053 N N . THR A 1 259 ? -26.651 -35.319 -45.360 1.00 75.88 259 THR A N 1
ATOM 2054 C CA . THR A 1 259 ? -25.785 -36.002 -46.316 1.00 75.88 259 THR A CA 1
ATOM 2055 C C . THR A 1 259 ? -26.709 -36.767 -47.264 1.00 75.88 259 THR A C 1
ATOM 2057 O O . THR A 1 259 ? -27.582 -37.486 -46.768 1.00 75.88 259 THR A O 1
ATOM 2060 N N . PRO A 1 260 ? -26.591 -36.601 -48.595 1.00 72.50 260 PRO A N 1
ATOM 2061 C CA . PRO A 1 260 ? -27.410 -37.354 -49.534 1.00 72.50 260 PRO A CA 1
ATOM 2062 C C . PRO A 1 260 ? -27.251 -38.844 -49.236 1.00 72.50 260 PRO A C 1
ATOM 2064 O O . PRO A 1 260 ? -26.134 -39.349 -49.125 1.00 72.50 260 PRO A O 1
ATOM 2067 N N . THR A 1 261 ? -28.382 -39.522 -49.044 1.00 72.19 261 THR A N 1
ATOM 2068 C CA . THR A 1 261 ? -28.445 -40.959 -48.790 1.00 72.19 261 THR A CA 1
ATOM 2069 C C . THR A 1 261 ? -27.653 -41.695 -49.875 1.00 72.19 261 THR A C 1
ATOM 2071 O O . THR A 1 261 ? -28.004 -41.565 -51.050 1.00 72.19 261 THR A O 1
ATOM 2074 N N . PRO A 1 262 ? -26.588 -42.444 -49.535 1.00 64.62 262 PRO A N 1
ATOM 2075 C CA . PRO A 1 262 ? -25.876 -43.237 -50.521 1.00 64.62 262 PRO A CA 1
ATOM 2076 C C . PRO A 1 262 ? -26.804 -44.330 -51.060 1.00 64.62 262 PRO A C 1
ATOM 2078 O O . PRO A 1 262 ? -27.419 -45.084 -50.302 1.00 64.62 262 PRO A O 1
ATOM 2081 N N . THR A 1 263 ? -26.911 -44.394 -52.385 1.00 68.12 263 THR A N 1
ATOM 2082 C CA . THR A 1 263 ? -27.520 -45.504 -53.123 1.00 68.12 263 THR A CA 1
ATOM 2083 C C . THR A 1 263 ? -26.875 -46.828 -52.679 1.00 68.12 263 THR A C 1
ATOM 2085 O O . THR A 1 263 ? -25.655 -46.854 -52.512 1.00 68.12 263 THR A O 1
ATOM 2088 N N . PRO A 1 264 ? -27.638 -47.925 -52.490 1.00 62.78 264 PRO A N 1
ATOM 2089 C CA . PRO A 1 264 ? -27.104 -49.181 -51.966 1.00 62.78 264 PRO A CA 1
ATOM 2090 C C . PRO A 1 264 ? -26.013 -49.745 -52.880 1.00 62.78 264 PRO A C 1
ATOM 2092 O O . PRO A 1 264 ? -26.295 -50.214 -53.984 1.00 62.78 264 PRO A O 1
ATOM 2095 N N . GLU A 1 265 ? -24.766 -49.708 -52.416 1.00 60.38 265 GLU A N 1
ATOM 2096 C CA . GLU A 1 265 ? -23.659 -50.386 -53.074 1.00 60.38 265 GLU A CA 1
ATOM 2097 C C . GLU A 1 265 ? -23.557 -51.829 -52.561 1.00 60.38 265 GLU A C 1
ATOM 2099 O O . GLU A 1 265 ? -23.750 -52.135 -51.383 1.00 60.38 265 GLU A O 1
ATOM 2104 N N . LYS A 1 266 ? -23.330 -52.729 -53.515 1.00 62.66 266 LYS A N 1
ATOM 2105 C CA . LYS A 1 266 ? -23.356 -54.188 -53.397 1.00 62.66 266 LYS A CA 1
ATOM 2106 C C . LYS A 1 266 ? -22.366 -54.700 -52.330 1.00 62.66 266 LYS A C 1
ATOM 2108 O O . LYS A 1 266 ? -21.260 -54.167 -52.245 1.00 62.66 266 LYS A O 1
ATOM 2113 N N . PRO A 1 267 ? -22.694 -55.769 -51.573 1.00 51.59 267 PRO A N 1
ATOM 2114 C CA . PRO A 1 267 ? -21.822 -56.291 -50.522 1.00 51.59 267 PRO A CA 1
ATOM 2115 C C . PRO A 1 267 ? -20.477 -56.742 -51.097 1.00 51.59 267 PRO A C 1
ATOM 2117 O O . PRO A 1 267 ? -20.437 -57.611 -51.972 1.00 51.59 267 PRO A O 1
ATOM 2120 N N . LYS A 1 268 ? -19.381 -56.157 -50.603 1.00 55.56 268 LYS A N 1
ATOM 2121 C CA . LYS A 1 268 ? -18.019 -56.633 -50.851 1.00 55.56 268 LYS A CA 1
ATOM 2122 C C . LYS A 1 268 ? -17.501 -57.315 -49.591 1.00 55.56 268 LYS A C 1
ATOM 2124 O O . LYS A 1 268 ? -17.571 -56.763 -48.497 1.00 55.56 268 LYS A O 1
ATOM 2129 N N . GLU A 1 269 ? -17.043 -58.541 -49.789 1.00 57.12 269 GLU A N 1
ATOM 2130 C CA . GLU A 1 269 ? -16.637 -59.491 -48.763 1.00 57.12 269 GLU A CA 1
ATOM 2131 C C . GLU A 1 269 ? -15.489 -58.993 -47.877 1.00 57.12 269 GLU A C 1
ATOM 2133 O O . GLU A 1 269 ? -14.561 -58.305 -48.307 1.00 57.12 269 GLU A O 1
ATOM 2138 N N . THR A 1 270 ? -15.592 -59.398 -46.615 1.00 52.06 270 THR A N 1
ATOM 2139 C CA . THR A 1 270 ? -14.668 -59.193 -45.503 1.00 52.06 270 THR A CA 1
ATOM 2140 C C . THR A 1 270 ? -13.375 -60.006 -45.653 1.00 52.06 270 THR A C 1
ATOM 2142 O O . THR A 1 270 ? -13.436 -61.207 -45.903 1.00 52.06 270 THR A O 1
ATOM 2145 N N . PRO A 1 271 ? -12.215 -59.412 -45.330 1.00 54.84 271 PRO A N 1
ATOM 2146 C CA . PRO A 1 271 ? -11.139 -60.118 -44.631 1.00 54.84 271 PRO A CA 1
ATOM 2147 C C . PRO A 1 271 ? -10.867 -59.414 -43.289 1.00 54.84 271 PRO A C 1
ATOM 2149 O O . PRO A 1 271 ? -10.574 -58.226 -43.232 1.00 54.84 271 PRO A O 1
ATOM 2152 N N . SER A 1 272 ? -11.195 -60.058 -42.172 1.00 53.69 272 SER A N 1
ATOM 2153 C CA . SER A 1 272 ? -10.296 -60.909 -41.378 1.00 53.69 272 SER A CA 1
ATOM 2154 C C . SER A 1 272 ? -9.181 -60.131 -40.667 1.00 53.69 272 SER A C 1
ATOM 2156 O O . SER A 1 272 ? -8.093 -59.930 -41.195 1.00 53.69 272 SER A O 1
ATOM 2158 N N . SER A 1 273 ? -9.534 -59.730 -39.442 1.00 53.09 273 SER A N 1
ATOM 2159 C CA . SER A 1 273 ? -8.746 -59.497 -38.224 1.00 53.09 273 SER A CA 1
ATOM 2160 C C . SER A 1 273 ? -7.212 -59.532 -38.307 1.00 53.09 273 SER A C 1
ATOM 2162 O O . SER A 1 273 ? -6.613 -60.544 -38.675 1.00 53.09 273 SER A O 1
ATOM 2164 N N . LYS A 1 274 ? -6.575 -58.474 -37.789 1.00 55.66 274 LYS A N 1
ATOM 2165 C CA . LYS A 1 274 ? -5.231 -58.557 -37.208 1.00 55.66 274 LYS A CA 1
ATOM 2166 C C . LYS A 1 274 ? -5.216 -57.804 -35.879 1.00 55.66 274 LYS A C 1
ATOM 2168 O O .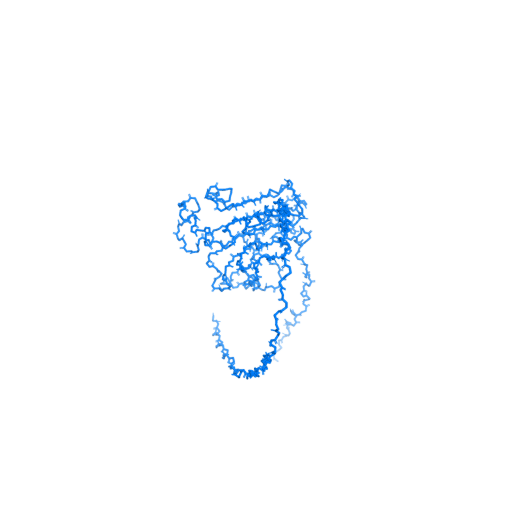 LYS A 1 274 ? -5.430 -56.596 -35.844 1.00 55.66 274 LYS A O 1
ATOM 2173 N N . GLU A 1 275 ? -5.023 -58.564 -34.805 1.00 57.06 275 GLU A N 1
ATOM 2174 C CA . GLU A 1 275 ? -4.857 -58.094 -33.431 1.00 57.06 275 GLU A CA 1
ATOM 2175 C C . GLU A 1 275 ? -3.662 -57.144 -33.303 1.00 57.06 275 GLU A C 1
ATOM 2177 O O . GLU A 1 275 ? -2.560 -57.436 -33.773 1.00 57.06 275 GLU A O 1
ATOM 2182 N N . THR A 1 276 ? -3.881 -56.031 -32.606 1.00 57.22 276 THR A N 1
ATOM 2183 C CA . THR A 1 276 ? -2.827 -55.139 -32.114 1.00 57.22 276 THR A CA 1
ATOM 2184 C C . THR A 1 276 ? -2.504 -55.525 -30.664 1.00 57.22 276 THR A C 1
ATOM 2186 O O . THR A 1 276 ? -3.427 -55.558 -29.847 1.00 57.22 276 THR A O 1
ATOM 2189 N N . PRO A 1 277 ? -1.237 -55.799 -30.300 1.00 63.38 277 PRO A N 1
ATOM 2190 C CA . PRO A 1 277 ? -0.864 -56.132 -28.925 1.00 63.38 277 PRO A CA 1
ATOM 2191 C C . PRO A 1 277 ? -0.950 -54.929 -27.975 1.00 63.38 277 PRO A C 1
ATOM 2193 O O . PRO A 1 277 ? -0.573 -53.812 -28.333 1.00 63.38 277 PRO A O 1
ATOM 2196 N N . LEU A 1 278 ? -1.390 -55.186 -26.738 1.00 61.03 278 LEU A N 1
ATOM 2197 C CA . LEU A 1 278 ? -1.314 -54.250 -25.614 1.00 61.03 278 LEU A CA 1
ATOM 2198 C C . LEU A 1 278 ? 0.148 -53.863 -25.298 1.00 61.03 278 LEU A C 1
ATOM 2200 O O . LEU A 1 278 ? 1.010 -54.745 -25.259 1.00 61.03 278 LEU A O 1
ATOM 2204 N N . PRO A 1 279 ? 0.434 -52.590 -24.965 1.00 61.69 279 PRO A N 1
ATOM 2205 C CA . PRO A 1 279 ? 1.723 -52.201 -24.409 1.00 61.69 279 PRO A CA 1
ATOM 2206 C C . PRO A 1 279 ? 1.872 -52.678 -22.954 1.00 61.69 279 PRO A C 1
ATOM 2208 O O . PRO A 1 279 ? 0.997 -52.462 -22.115 1.00 61.69 279 PRO A O 1
ATOM 2211 N N . GLN A 1 280 ? 3.008 -53.320 -22.661 1.00 61.59 280 GLN A N 1
ATOM 2212 C CA . GLN A 1 280 ? 3.429 -53.694 -21.308 1.00 61.59 280 GLN A CA 1
ATOM 2213 C C . GLN A 1 280 ? 3.739 -52.451 -20.448 1.00 61.59 280 GLN A C 1
ATOM 2215 O O . GLN A 1 280 ? 4.316 -51.485 -20.954 1.00 61.59 280 GLN A O 1
ATOM 2220 N N . PRO A 1 281 ? 3.437 -52.481 -19.138 1.00 58.72 281 PRO A N 1
ATOM 2221 C CA . PRO A 1 281 ? 3.850 -51.440 -18.206 1.00 58.72 281 PRO A CA 1
ATOM 2222 C C . PRO A 1 281 ? 5.358 -51.525 -17.920 1.00 58.72 281 PRO A C 1
ATOM 2224 O O . PRO A 1 281 ? 5.868 -52.545 -17.460 1.00 58.72 281 PRO A O 1
ATOM 2227 N N . SER A 1 282 ? 6.064 -50.428 -18.192 1.00 56.59 282 SER A N 1
ATOM 2228 C CA . SER A 1 282 ? 7.468 -50.218 -17.829 1.00 56.59 282 SER A CA 1
ATOM 2229 C C . SER A 1 282 ? 7.599 -49.979 -16.322 1.00 56.59 282 SER A C 1
ATOM 2231 O O . SER A 1 282 ? 6.956 -49.083 -15.771 1.00 56.59 282 SER A O 1
ATOM 2233 N N . SER A 1 283 ? 8.437 -50.782 -15.663 1.00 57.34 283 SER A N 1
ATOM 2234 C CA . SER A 1 283 ? 8.847 -50.616 -14.268 1.00 57.34 283 SER A CA 1
ATOM 2235 C C . SER A 1 283 ? 9.606 -49.302 -14.076 1.00 57.34 283 SER A C 1
ATOM 2237 O O . SER A 1 283 ? 10.760 -49.171 -14.486 1.00 57.34 283 SER A O 1
ATOM 2239 N N . ALA A 1 284 ? 8.973 -48.339 -13.407 1.00 56.97 284 ALA A N 1
ATOM 2240 C CA . ALA A 1 284 ? 9.660 -47.166 -12.889 1.00 56.97 284 ALA A CA 1
ATOM 2241 C C . ALA A 1 284 ? 10.423 -47.541 -11.611 1.00 56.97 284 ALA A C 1
ATOM 2243 O O . ALA A 1 284 ? 9.872 -48.093 -10.661 1.00 56.97 284 ALA A O 1
ATOM 2244 N N . LYS A 1 285 ? 11.722 -47.258 -11.659 1.00 55.28 285 LYS A N 1
ATOM 2245 C CA . LYS A 1 285 ? 12.742 -47.508 -10.647 1.00 55.28 285 LYS A CA 1
ATOM 2246 C C . LYS A 1 285 ? 12.555 -46.552 -9.463 1.00 55.28 285 LYS A C 1
ATOM 2248 O O . LYS A 1 285 ? 12.424 -45.346 -9.656 1.00 55.28 285 LYS A O 1
ATOM 2253 N N . GLU A 1 286 ? 12.545 -47.115 -8.264 1.00 59.50 286 GLU A N 1
ATOM 2254 C CA . GLU A 1 286 ? 12.487 -46.422 -6.976 1.00 59.50 286 GLU A CA 1
ATOM 2255 C C . GLU A 1 286 ? 13.724 -45.514 -6.792 1.00 59.50 286 GLU A C 1
ATOM 2257 O O . GLU A 1 286 ? 14.846 -45.981 -7.013 1.00 59.50 286 GLU A O 1
ATOM 2262 N N . PRO A 1 287 ? 13.564 -44.218 -6.459 1.00 59.72 287 PRO A N 1
ATOM 2263 C CA . PRO A 1 287 ? 14.696 -43.334 -6.206 1.00 59.72 287 PRO A CA 1
ATOM 2264 C C . PRO A 1 287 ? 15.274 -43.555 -4.801 1.00 59.72 287 PRO A C 1
ATOM 2266 O O . PRO A 1 287 ? 14.565 -43.470 -3.799 1.00 59.72 287 PRO A O 1
ATOM 2269 N N . GLU A 1 288 ? 16.585 -43.805 -4.748 1.00 60.81 288 GLU A N 1
ATOM 2270 C CA . GLU A 1 288 ? 17.383 -43.841 -3.519 1.00 60.81 288 GLU A CA 1
ATOM 2271 C C . GLU A 1 288 ? 17.307 -42.509 -2.744 1.00 60.81 288 GLU A C 1
ATOM 2273 O O . GLU A 1 288 ? 17.274 -41.432 -3.350 1.00 60.81 288 GLU A O 1
ATOM 2278 N N . PRO A 1 289 ? 17.330 -42.554 -1.399 1.00 60.50 289 PRO A N 1
ATOM 2279 C CA . PRO A 1 289 ? 17.345 -41.360 -0.567 1.00 60.50 289 PRO A CA 1
ATOM 2280 C C . PRO A 1 289 ? 18.728 -40.681 -0.591 1.00 60.50 289 PRO A C 1
ATOM 2282 O O . PRO A 1 289 ? 19.750 -41.362 -0.477 1.00 60.50 289 PRO A O 1
ATOM 2285 N N . PRO A 1 290 ? 18.805 -39.339 -0.662 1.00 60.25 290 PRO A N 1
ATOM 2286 C CA . PRO A 1 290 ? 20.075 -38.645 -0.520 1.00 60.25 290 PRO A CA 1
ATOM 2287 C C . PRO A 1 290 ? 20.543 -38.669 0.940 1.00 60.25 290 PRO A C 1
ATOM 2289 O O . PRO A 1 290 ? 19.909 -38.112 1.838 1.00 60.25 290 PRO A O 1
ATOM 2292 N N . ALA A 1 291 ? 21.702 -39.283 1.162 1.00 49.53 291 ALA A N 1
ATOM 2293 C CA . ALA A 1 291 ? 22.510 -39.078 2.352 1.00 49.53 291 ALA A CA 1
ATOM 2294 C C . ALA A 1 291 ? 23.278 -37.751 2.234 1.00 49.53 291 ALA A C 1
ATOM 2296 O O . ALA A 1 291 ? 23.922 -37.510 1.216 1.00 49.53 291 ALA A O 1
ATOM 2297 N N . SER A 1 292 ? 23.239 -36.917 3.278 1.00 52.16 292 SER A N 1
ATOM 2298 C CA . SER A 1 292 ? 24.426 -36.290 3.893 1.00 52.16 292 SER A CA 1
ATOM 2299 C C . SER A 1 292 ? 24.021 -35.089 4.756 1.00 52.16 292 SER A C 1
ATOM 2301 O O . SER A 1 292 ? 23.727 -34.000 4.266 1.00 52.16 292 SER A O 1
ATOM 2303 N N . SER A 1 293 ? 24.039 -35.293 6.071 1.00 50.38 293 SER A N 1
ATOM 2304 C CA . SER A 1 293 ? 23.977 -34.247 7.088 1.00 50.38 293 SER A CA 1
ATOM 2305 C C . SER A 1 293 ? 25.355 -33.599 7.247 1.00 50.38 293 SER A C 1
ATOM 2307 O O . SER A 1 293 ? 26.266 -34.219 7.798 1.00 50.38 293 SER A O 1
ATOM 2309 N N . ASN A 1 294 ? 25.512 -32.350 6.809 1.00 62.09 294 ASN A N 1
ATOM 2310 C CA . ASN A 1 294 ? 26.661 -31.542 7.218 1.00 62.09 294 ASN A CA 1
ATOM 2311 C C . ASN A 1 294 ? 26.478 -31.101 8.683 1.00 62.09 294 ASN A C 1
ATOM 2313 O O . ASN A 1 294 ? 25.383 -30.658 9.042 1.00 62.09 294 ASN A O 1
ATOM 2317 N N . PRO A 1 295 ? 27.512 -31.206 9.538 1.00 68.94 295 PRO A N 1
ATOM 2318 C CA . PRO A 1 295 ? 27.444 -30.697 10.901 1.00 68.94 295 PRO A CA 1
ATOM 2319 C C . PRO A 1 295 ? 27.366 -29.159 10.911 1.00 68.94 295 PRO A C 1
ATOM 2321 O O . PRO A 1 295 ? 27.901 -28.507 10.009 1.00 68.94 295 PRO A O 1
ATOM 2324 N N . PRO A 1 296 ? 26.708 -28.564 11.922 1.00 67.94 296 PRO A N 1
ATOM 2325 C CA . PRO A 1 296 ? 26.605 -27.117 12.049 1.00 67.94 296 PRO A CA 1
ATOM 2326 C C . PRO A 1 296 ? 27.985 -26.474 12.275 1.00 67.94 296 PRO A C 1
ATOM 2328 O O . PRO A 1 296 ? 28.858 -27.088 12.896 1.00 67.94 296 PRO A O 1
ATOM 2331 N N . PRO A 1 297 ? 28.191 -25.234 11.796 1.00 69.81 297 PRO A N 1
ATOM 2332 C CA . PRO A 1 297 ? 29.425 -24.500 12.032 1.00 69.81 297 PRO A CA 1
ATOM 2333 C C . PRO A 1 297 ? 29.629 -24.218 13.532 1.00 69.81 297 PRO A C 1
ATOM 2335 O O . PRO A 1 297 ? 28.652 -24.083 14.277 1.00 69.81 297 PRO A O 1
ATOM 2338 N N . PRO A 1 298 ? 30.889 -24.117 13.991 1.00 73.06 298 PRO A N 1
ATOM 2339 C CA . PRO A 1 298 ? 31.192 -23.805 15.380 1.00 73.06 298 PRO A CA 1
ATOM 2340 C C . PRO A 1 298 ? 30.704 -22.395 15.759 1.00 73.06 298 PRO A C 1
ATOM 2342 O O . PRO A 1 298 ? 30.651 -21.506 14.903 1.00 73.06 298 PRO A O 1
ATOM 2345 N N . PRO A 1 299 ? 30.362 -22.169 17.039 1.00 66.75 299 PRO A N 1
ATOM 2346 C CA . PRO A 1 299 ? 29.943 -20.859 17.517 1.00 66.75 299 PRO A CA 1
ATOM 2347 C C . PRO A 1 299 ? 31.084 -19.830 17.410 1.00 66.75 299 PRO A C 1
ATOM 2349 O O . PRO A 1 299 ? 32.258 -20.193 17.539 1.00 66.75 299 PRO A O 1
ATOM 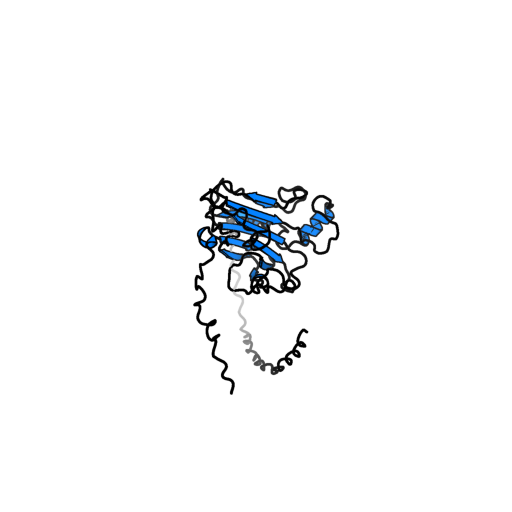2352 N N . PRO A 1 300 ? 30.758 -18.543 17.201 1.00 65.81 300 PRO A N 1
ATOM 2353 C CA . PRO A 1 300 ? 31.752 -17.479 17.166 1.00 65.81 300 PRO A CA 1
ATOM 2354 C C . PRO A 1 300 ? 32.429 -17.294 18.538 1.00 65.81 300 PRO A C 1
ATOM 2356 O O . PRO A 1 300 ? 31.818 -17.571 19.575 1.00 65.81 300 PRO A O 1
ATOM 2359 N N . PRO A 1 301 ? 33.686 -16.813 18.563 1.00 69.56 301 PRO A N 1
ATOM 2360 C CA . PRO A 1 301 ? 34.403 -16.557 19.804 1.00 69.56 301 PRO A CA 1
ATOM 2361 C C . PRO A 1 301 ? 33.736 -15.433 20.619 1.00 69.56 301 PRO A C 1
ATOM 2363 O O . PRO A 1 301 ? 33.171 -14.502 20.040 1.00 69.56 301 PRO A O 1
ATOM 2366 N N . PRO A 1 302 ? 33.807 -15.491 21.961 1.00 59.59 302 PRO A N 1
ATOM 2367 C CA . PRO A 1 302 ? 33.251 -14.458 22.824 1.00 59.59 302 PRO A CA 1
ATOM 2368 C C . PRO A 1 302 ? 33.987 -13.125 22.643 1.00 59.59 302 PRO A C 1
ATOM 2370 O O . PRO A 1 302 ? 35.215 -13.083 22.547 1.00 59.59 302 PRO A O 1
ATOM 2373 N N . CYS A 1 303 ? 33.225 -12.030 22.626 1.00 52.19 303 CYS A N 1
ATOM 2374 C CA . CYS A 1 303 ? 33.769 -10.676 22.596 1.00 52.19 303 CYS A CA 1
ATOM 2375 C C . CYS A 1 303 ? 34.604 -10.389 23.858 1.00 52.19 303 CYS A C 1
ATOM 2377 O O . CYS A 1 303 ? 34.233 -10.838 24.949 1.00 52.19 303 CYS A O 1
ATOM 2379 N N . PRO A 1 304 ? 35.702 -9.622 23.741 1.00 55.09 304 PRO A N 1
ATOM 2380 C CA . PRO A 1 304 ? 36.474 -9.199 24.899 1.00 55.09 304 PRO A CA 1
ATOM 2381 C C . PRO A 1 304 ? 35.632 -8.290 25.814 1.00 55.09 304 PRO A C 1
ATOM 2383 O O . PRO A 1 304 ? 34.761 -7.563 25.329 1.00 55.09 304 PRO A O 1
ATOM 2386 N N . PRO A 1 305 ? 35.873 -8.322 27.135 1.00 55.31 305 PRO A N 1
ATOM 2387 C CA . PRO A 1 305 ? 35.194 -7.440 28.074 1.00 55.31 305 PRO A CA 1
ATOM 2388 C C . PRO A 1 305 ? 35.560 -5.979 27.784 1.00 55.31 305 PRO A C 1
ATOM 2390 O O . PRO A 1 305 ? 36.739 -5.641 27.673 1.00 55.31 305 PRO A O 1
ATOM 2393 N N . ASN A 1 306 ? 34.543 -5.122 27.666 1.00 58.28 306 ASN A N 1
ATOM 2394 C CA . ASN A 1 306 ? 34.727 -3.676 27.570 1.00 58.28 306 ASN A CA 1
ATOM 2395 C C . ASN A 1 306 ? 35.296 -3.147 28.895 1.00 58.28 306 ASN A C 1
ATOM 2397 O O . ASN A 1 306 ? 34.722 -3.409 29.956 1.00 58.28 306 ASN A O 1
ATOM 2401 N N . GLY A 1 307 ? 36.425 -2.440 28.804 1.00 51.12 307 GLY A N 1
ATOM 2402 C CA . GLY A 1 307 ? 36.948 -1.576 29.864 1.00 51.12 307 GLY A CA 1
ATOM 2403 C C . GLY A 1 307 ? 36.236 -0.233 29.918 1.00 51.12 307 GLY A C 1
ATOM 2404 O O . GLY A 1 307 ? 35.560 0.120 28.924 1.00 51.12 307 GLY A O 1
#

Secondary structure (DSSP, 8-state):
-----------SS-SPP-------GGGGG-EEEEEE-SSS-EEEEEES---SSS---SSTTS-S--GGGG-PEEE-TT-EEEEE---SB----TT-SS-TTT-SSTTT-EEEEEES--PTTT-SSEEEEEEEEEEPTT-SPEEEEEEEEEEESSTT-TT--TTT--HHHHHHHHHHSTTTTT-EEEEEES--TTS--EEE-S-TTSTT--TTS-EEEE-SS---SEEEEEESHHHHHHHHHHHHSPPPP---PPPPPPPPPPP-PPP-------PPPPPPPP-PPPPPPPP--PPPPPPPPPPPPP-

Mean predicted aligned error: 14.94 Å

Sequence (307 aa):
MRIFNIVNNTLSYLLPRPMLQSRDPGEAFGQVKIFNWCDEGFYVWSVGCRPIHGYKPNNLTQGLETIEDTRPDYLPPMKYFIEPFRMTCPKQYPSHGYCEVEDKVAGEGVSFKITRNNAPPMGQNITQFKYTLAQHLGEQSITLRYEISMLDCPYGSNGIHDDTATLEQHEAKLNACPGYNHGVRLRVDPPTDNCPEILCHGIKGDKCDKKYKPASFTCDRPFNKSLIMDLCVDRLLQAQQLLQMPSPSPQLTPTPTPTPTPTPEKPKETPSSKETPLPQPSSAKEPEPPASSNPPPPPPPPCPPNG

Foldseek 3Di:
DDDDDDDDDPDDPPDPPPPPPPPQCLLQLPKEKEFAQDQAKKWKAWWQFDDDDFDQPPPVPPDLTGPSSLPTDIGGHRGMDMDRGGAQDDPPDLPDDGDCVSGSPRPFAIKMWIGHDSDPPPDAATWIKTKHFDDHRPHPFTKIKIFTDLQRFRPPPVPDDLQNQDQVRLVSRCVSHPLPNLWKWKAWVVHDPQWDIDIGRSHDPPCQSPRHDTNMTMRPTHGRTYIYMYGNCNSVVVVVVVVPPPDPDPPPPPDPDPDPDDDDDDDDDDDDDDDDDDDDDDDDDDDDDDDDDDDDDDDDDDDDDDD